Protein AF-A0AAE1G4S0-F1 (afdb_monomer_lite)

Sequence (199 aa):
MYRKCKNHPDRFCYICGHVVLPDRRAKITKKLYHAYFGVKLGDQEKPFAPHICCKTCAENLRDWRNKKRKSMPFGIPMVWRVGKDHITDCYFCMTNLQGINRKNKHHVQYPEVPSAIKPVPHGPEVPIPEPDVIMESSSNPESSDVANSDESGAFKPVDDDQPMPLTQAELNYLTRDLNLSKESAQLLGSRIHEKEFLR

Secondary structure (DSSP, 8-state):
-PPPPSS-GGGB-TTT--B--GGGEE---HHHHHHHHSS----TT-TTS-S-EEHHHHHHHHHHHTTSSS--SEEE--EE---S-TTTS-HHHHS--TT--TTTGGGPPPP-BTTEEPPEEPBTTBPPPPPPS-----------------------------PPPBPHHHHHHHHHHTT--HHHHHHHHHHHHHTT-B-

Radius of gyration: 23.15 Å; chains: 1; bounding box: 58×56×59 Å

Foldseek 3Di:
DADDAPAFQQLAAQFARAGEDPVFKDADDQVLCCQWQVDGDDCCVPRQHHRIHGNVVVVQSVCQLVVVDVADQFNFGKDAADFPDNPQARQRRPWDCPPDDPVCSVVTDTDDHPRIDGGHGDDPVRHGGHNDPPPPDDDDPDDPDDDDDDDDDDDDDDPPPDDAADEPVVLVVVCVVVVDDPVRSVVVVVVSVVVVSYD

Structure (mmCIF, N/CA/C/O backbone):
data_AF-A0AAE1G4S0-F1
#
_entry.id   AF-A0AAE1G4S0-F1
#
loop_
_atom_site.group_PDB
_atom_site.id
_atom_site.type_symbol
_atom_site.label_atom_id
_atom_site.label_alt_id
_atom_site.label_comp_id
_atom_site.label_asym_id
_atom_site.label_entity_id
_atom_site.label_seq_id
_atom_site.pdbx_PDB_ins_code
_atom_site.Cartn_x
_atom_site.Cartn_y
_atom_site.Cartn_z
_atom_site.occupancy
_atom_site.B_iso_or_equiv
_atom_site.auth_seq_id
_atom_site.auth_comp_id
_atom_site.auth_asym_id
_atom_site.auth_atom_id
_atom_site.pdbx_PDB_model_num
ATOM 1 N N . MET A 1 1 ? 20.470 -12.714 -16.937 1.00 49.12 1 MET A N 1
ATOM 2 C CA . MET A 1 1 ? 20.511 -11.648 -15.909 1.00 49.12 1 MET A CA 1
ATOM 3 C C . MET A 1 1 ? 19.096 -11.155 -15.654 1.00 49.12 1 MET A C 1
ATOM 5 O O . MET A 1 1 ? 18.465 -10.677 -16.588 1.00 49.12 1 MET A O 1
ATOM 9 N N . TYR A 1 2 ? 18.585 -11.295 -14.430 1.00 60.75 2 TYR A N 1
ATOM 10 C CA . TYR A 1 2 ? 17.297 -10.713 -14.044 1.00 60.75 2 TYR A CA 1
ATOM 11 C C . TYR A 1 2 ? 17.436 -9.183 -14.048 1.00 60.75 2 TYR A C 1
ATOM 13 O O . TYR A 1 2 ? 18.333 -8.649 -13.390 1.00 60.75 2 TYR A O 1
ATOM 21 N N . ARG A 1 3 ? 16.623 -8.468 -14.837 1.00 77.31 3 ARG A N 1
ATOM 22 C CA . ARG A 1 3 ? 16.653 -6.998 -14.832 1.00 77.31 3 ARG A CA 1
ATOM 23 C C . ARG A 1 3 ? 16.139 -6.519 -13.472 1.00 77.31 3 ARG A C 1
ATOM 25 O O . ARG A 1 3 ? 15.141 -7.015 -12.972 1.00 77.31 3 ARG A O 1
ATOM 32 N N . LYS A 1 4 ? 16.838 -5.577 -12.840 1.00 86.69 4 LYS A N 1
ATOM 33 C CA . LYS A 1 4 ? 16.350 -4.945 -11.606 1.00 86.69 4 LYS A CA 1
ATOM 34 C C . LYS A 1 4 ? 15.298 -3.892 -11.960 1.00 86.69 4 LYS A C 1
ATOM 36 O O . LYS A 1 4 ? 15.383 -3.261 -13.014 1.00 86.69 4 LYS A O 1
ATOM 41 N N . CYS A 1 5 ? 14.327 -3.679 -11.073 1.00 92.94 5 CYS A N 1
ATOM 42 C CA . CYS A 1 5 ? 13.348 -2.607 -11.237 1.00 92.94 5 CYS A CA 1
ATOM 43 C C . CYS A 1 5 ? 14.024 -1.226 -11.243 1.00 92.94 5 CYS A C 1
ATOM 45 O O . CYS A 1 5 ? 14.971 -0.998 -10.491 1.00 92.94 5 CYS A O 1
ATOM 47 N N . LYS A 1 6 ? 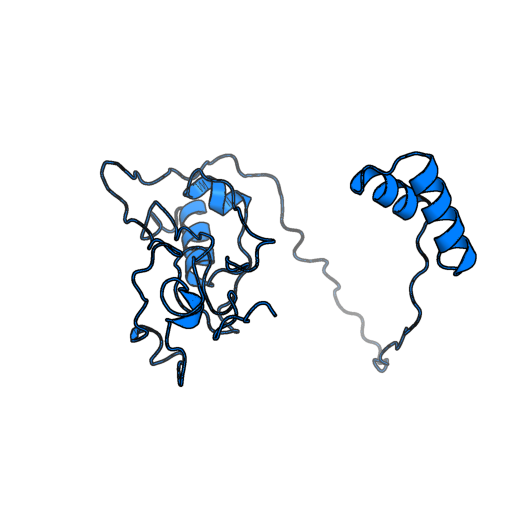13.486 -0.276 -12.024 1.00 93.88 6 LYS A N 1
ATOM 48 C CA . LYS A 1 6 ? 13.938 1.132 -12.033 1.00 93.88 6 LYS A CA 1
ATOM 49 C C . LYS A 1 6 ? 13.828 1.777 -10.651 1.00 93.88 6 LYS A C 1
ATOM 51 O O . LYS A 1 6 ? 14.694 2.544 -10.247 1.00 93.88 6 LYS A O 1
ATOM 56 N N . ASN A 1 7 ? 12.742 1.483 -9.941 1.00 95.06 7 ASN A N 1
ATOM 57 C CA . ASN A 1 7 ? 12.514 1.935 -8.578 1.00 95.06 7 ASN A CA 1
ATOM 58 C C . ASN A 1 7 ? 12.505 0.732 -7.636 1.00 95.06 7 ASN A C 1
ATOM 60 O O . ASN A 1 7 ? 11.929 -0.307 -7.956 1.00 95.06 7 ASN A O 1
ATOM 64 N N . HIS A 1 8 ? 13.103 0.894 -6.458 1.00 94.88 8 HIS A N 1
ATOM 65 C CA . HIS A 1 8 ? 13.019 -0.106 -5.398 1.00 94.88 8 HIS A CA 1
ATOM 66 C C . HIS A 1 8 ? 11.560 -0.257 -4.908 1.00 94.88 8 HIS A C 1
ATOM 68 O O . HIS A 1 8 ? 10.910 0.778 -4.711 1.00 94.88 8 HIS A O 1
ATOM 74 N N . PRO A 1 9 ? 11.048 -1.480 -4.658 1.00 94.88 9 PRO A N 1
ATOM 75 C CA . PRO A 1 9 ? 9.682 -1.706 -4.162 1.00 94.88 9 PRO A CA 1
ATOM 76 C C . PRO A 1 9 ? 9.344 -0.894 -2.903 1.00 94.88 9 PRO A C 1
ATOM 78 O O . PRO A 1 9 ? 8.311 -0.236 -2.852 1.00 94.88 9 PRO A O 1
ATOM 81 N N . ASP A 1 10 ? 10.275 -0.790 -1.947 1.00 95.88 10 ASP A N 1
ATOM 82 C CA . ASP A 1 10 ? 10.109 0.009 -0.710 1.00 95.88 10 ASP A CA 1
ATOM 83 C C . ASP A 1 10 ? 10.154 1.538 -0.905 1.00 95.88 10 ASP A C 1
ATOM 85 O O . ASP A 1 10 ? 10.242 2.323 0.050 1.00 95.88 10 ASP A O 1
ATOM 89 N N . ARG A 1 11 ? 10.106 2.009 -2.154 1.00 96.38 11 ARG A N 1
ATOM 90 C CA . ARG A 1 11 ? 9.675 3.379 -2.451 1.00 96.38 11 ARG A CA 1
ATOM 91 C C . ARG A 1 11 ? 8.160 3.511 -2.471 1.00 96.38 11 ARG A C 1
ATOM 93 O O . ARG A 1 11 ? 7.699 4.640 -2.539 1.00 96.38 11 ARG A O 1
ATOM 100 N N . PHE A 1 12 ? 7.399 2.425 -2.399 1.00 97.69 12 PHE A N 1
ATOM 101 C CA . PHE A 1 12 ? 5.942 2.413 -2.464 1.00 97.69 12 PHE A CA 1
ATOM 102 C C . PHE A 1 12 ? 5.344 1.818 -1.193 1.00 97.69 12 PHE A C 1
ATOM 104 O O . PHE A 1 12 ? 5.973 1.043 -0.482 1.00 97.69 12 PHE A O 1
ATOM 111 N N . CYS A 1 13 ? 4.123 2.228 -0.876 1.00 98.19 13 CYS A N 1
ATOM 112 C CA . CYS A 1 13 ? 3.375 1.715 0.257 1.00 98.19 13 CYS A CA 1
ATOM 113 C C . CYS A 1 13 ? 2.705 0.408 -0.150 1.00 98.19 13 CYS A C 1
ATOM 115 O O . CYS A 1 13 ? 1.900 0.419 -1.077 1.00 98.19 13 CYS A O 1
ATOM 117 N N . TYR A 1 14 ? 2.937 -0.674 0.588 1.00 98.19 14 TYR A N 1
ATOM 118 C CA . TYR A 1 14 ? 2.251 -1.945 0.357 1.00 98.19 14 TYR A CA 1
ATOM 119 C C . TYR A 1 14 ? 0.720 -1.808 0.401 1.00 98.19 14 TYR A C 1
ATOM 121 O O . TYR A 1 14 ? 0.024 -2.438 -0.380 1.00 98.19 14 TYR A O 1
ATOM 129 N N . ILE A 1 15 ? 0.187 -0.963 1.292 1.00 98.12 15 ILE A N 1
ATOM 130 C CA . ILE A 1 15 ? -1.259 -0.867 1.549 1.00 98.12 15 ILE A CA 1
ATOM 131 C C . ILE A 1 15 ? -1.980 -0.020 0.490 1.00 98.12 15 ILE A C 1
ATOM 133 O O . ILE A 1 15 ? -3.065 -0.391 0.057 1.00 98.12 15 ILE A O 1
ATOM 137 N N . CYS A 1 16 ? -1.412 1.120 0.080 1.00 97.94 16 CYS A N 1
ATOM 138 C CA . CYS A 1 16 ? -2.086 2.063 -0.827 1.00 97.94 16 CYS A CA 1
ATOM 139 C C . CYS A 1 16 ? -1.403 2.262 -2.185 1.00 97.94 16 CYS A C 1
ATOM 141 O O . CYS A 1 16 ? -1.891 3.049 -2.986 1.00 97.94 16 CYS A O 1
ATOM 143 N N . GLY A 1 17 ? -0.244 1.646 -2.427 1.00 97.38 17 GLY A N 1
ATOM 144 C CA . GLY A 1 17 ? 0.508 1.778 -3.681 1.00 97.38 17 GLY A CA 1
ATOM 145 C C . GLY A 1 17 ? 1.205 3.117 -3.903 1.00 97.38 17 GLY A C 1
ATOM 146 O O . GLY A 1 17 ? 1.999 3.245 -4.833 1.00 97.38 17 GLY A O 1
ATOM 147 N N . HIS A 1 18 ? 0.953 4.126 -3.067 1.00 97.62 18 HIS A N 1
ATOM 148 C CA . HIS A 1 18 ? 1.568 5.438 -3.238 1.00 97.62 18 HIS A CA 1
ATOM 149 C C . HIS A 1 18 ? 3.049 5.437 -2.876 1.00 97.62 18 HIS A C 1
ATOM 151 O O . HIS A 1 18 ? 3.477 4.730 -1.962 1.00 97.62 18 HIS A O 1
ATOM 157 N N . VAL A 1 19 ? 3.821 6.312 -3.524 1.00 97.56 19 VAL A N 1
ATOM 158 C CA . VAL A 1 19 ? 5.229 6.532 -3.177 1.00 97.56 19 VAL A CA 1
ATOM 159 C C . VAL A 1 19 ? 5.375 6.923 -1.697 1.00 97.56 19 VAL A C 1
ATOM 161 O O . VAL A 1 19 ? 4.508 7.581 -1.119 1.00 97.56 19 VAL A O 1
ATOM 164 N N . VAL A 1 20 ? 6.470 6.545 -1.050 1.00 96.94 20 VAL A N 1
ATOM 165 C CA . VAL A 1 20 ? 6.761 6.804 0.361 1.00 96.94 20 VAL A CA 1
ATOM 166 C C . VAL A 1 20 ? 8.137 7.441 0.465 1.00 96.94 20 VAL A C 1
ATOM 168 O O . VAL A 1 20 ? 9.133 6.884 0.006 1.00 96.94 20 VAL A O 1
ATOM 171 N N . LEU A 1 21 ? 8.181 8.634 1.057 1.00 94.25 21 LEU A N 1
ATOM 172 C CA . LEU A 1 21 ? 9.438 9.303 1.380 1.00 94.25 21 LEU A CA 1
ATOM 173 C C . LEU A 1 21 ? 10.077 8.620 2.600 1.00 94.25 21 LEU A C 1
ATOM 175 O O . LEU A 1 21 ? 9.326 8.116 3.440 1.00 94.25 21 LEU A O 1
ATOM 179 N N . PRO A 1 22 ? 11.417 8.591 2.721 1.00 93.81 22 PRO A N 1
ATOM 180 C CA . PRO A 1 22 ? 12.104 7.855 3.786 1.00 93.81 22 PRO A CA 1
ATOM 181 C C . PRO A 1 22 ? 11.598 8.169 5.203 1.00 93.81 22 PRO A C 1
ATOM 183 O O . PRO A 1 22 ? 11.313 7.251 5.967 1.00 93.81 22 PRO A O 1
ATOM 186 N N . ASP A 1 23 ? 11.365 9.444 5.515 1.00 93.62 23 ASP A N 1
ATOM 187 C CA . ASP A 1 23 ? 10.852 9.946 6.801 1.00 93.62 23 ASP A CA 1
ATOM 188 C C . ASP A 1 23 ? 9.387 9.559 7.086 1.00 93.62 23 ASP A C 1
ATOM 190 O O . ASP A 1 23 ? 8.893 9.677 8.214 1.00 93.62 23 ASP A O 1
ATOM 194 N N . ARG A 1 24 ? 8.667 9.097 6.058 1.00 95.25 24 ARG A N 1
ATOM 195 C CA . ARG A 1 24 ? 7.255 8.696 6.107 1.00 95.25 24 ARG A CA 1
ATOM 196 C C . ARG A 1 24 ? 7.059 7.185 5.989 1.00 95.25 24 ARG A C 1
ATOM 198 O O . ARG A 1 24 ? 5.911 6.756 5.854 1.00 95.25 24 ARG A O 1
ATOM 205 N N . ARG A 1 25 ? 8.128 6.388 6.030 1.00 97.06 25 ARG A N 1
ATOM 206 C CA . ARG A 1 25 ? 8.050 4.921 6.070 1.00 97.06 25 ARG A CA 1
ATOM 207 C C . ARG A 1 25 ? 7.588 4.438 7.444 1.00 97.06 25 ARG A C 1
ATOM 209 O O . ARG A 1 25 ? 7.882 5.057 8.463 1.00 97.06 25 ARG A O 1
ATOM 216 N N . ALA A 1 26 ? 6.844 3.341 7.454 1.00 97.62 26 ALA A N 1
ATOM 217 C CA . ALA A 1 26 ? 6.359 2.666 8.648 1.00 97.62 26 ALA A CA 1
ATOM 218 C C . ALA A 1 26 ? 6.300 1.149 8.417 1.00 97.62 26 ALA A C 1
ATOM 220 O O . ALA A 1 26 ? 6.056 0.683 7.299 1.00 97.62 26 ALA A O 1
ATOM 221 N N . LYS A 1 27 ? 6.484 0.379 9.494 1.00 96.44 27 LYS A N 1
ATOM 222 C CA . LYS A 1 27 ? 6.281 -1.074 9.493 1.00 96.44 27 LYS A CA 1
ATOM 223 C C . LYS A 1 27 ? 4.789 -1.402 9.421 1.00 96.44 27 LYS A C 1
ATOM 225 O O . LYS A 1 27 ? 3.965 -0.703 10.009 1.00 96.44 27 LYS A O 1
ATOM 230 N N . ILE A 1 28 ? 4.454 -2.483 8.725 1.00 95.81 28 ILE A N 1
ATOM 231 C CA . ILE A 1 28 ? 3.081 -2.976 8.621 1.00 95.81 28 ILE A CA 1
ATOM 232 C C . ILE A 1 28 ? 2.760 -3.837 9.846 1.00 95.81 28 ILE A C 1
ATOM 234 O O . ILE A 1 28 ? 3.406 -4.856 10.100 1.00 95.81 28 ILE A O 1
ATOM 238 N N . THR A 1 29 ? 1.740 -3.454 10.611 1.00 95.25 29 THR A N 1
ATOM 239 C CA . THR A 1 29 ? 1.261 -4.255 11.744 1.00 95.25 29 THR A CA 1
ATOM 240 C C . THR A 1 29 ? 0.377 -5.393 11.231 1.00 95.25 29 THR A C 1
ATOM 242 O O . THR A 1 29 ? -0.807 -5.183 10.986 1.00 95.25 29 THR A O 1
ATOM 245 N N . LYS A 1 30 ? 0.935 -6.606 11.100 1.00 94.94 30 LYS A N 1
ATOM 246 C CA . LYS A 1 30 ? 0.245 -7.803 10.562 1.00 94.94 30 LYS A CA 1
ATOM 247 C C . LYS A 1 30 ? -1.142 -8.042 11.176 1.00 94.94 30 LYS A C 1
ATOM 249 O O . LYS A 1 30 ? -2.106 -8.223 10.441 1.00 94.94 30 LYS A O 1
ATOM 254 N N . LYS A 1 31 ? -1.241 -7.997 12.512 1.00 94.56 31 LYS A N 1
ATOM 255 C CA . LYS A 1 31 ? -2.501 -8.199 13.255 1.00 94.56 31 LYS A CA 1
ATOM 256 C C . LYS A 1 31 ? -3.571 -7.175 12.865 1.00 94.56 31 LYS A C 1
ATOM 258 O O . LYS A 1 31 ? -4.695 -7.543 12.560 1.00 94.56 31 LYS A O 1
ATOM 263 N N . LEU A 1 32 ? -3.194 -5.900 12.830 1.00 95.06 32 LEU A N 1
ATOM 264 C CA . LEU A 1 32 ? -4.103 -4.797 12.532 1.00 95.06 32 LEU A CA 1
ATOM 265 C C . LEU A 1 32 ? -4.498 -4.751 11.050 1.00 95.06 32 LEU A C 1
ATOM 267 O O . LEU A 1 32 ? -5.643 -4.463 10.726 1.00 95.06 32 LEU A O 1
ATOM 271 N N . TYR A 1 33 ? -3.560 -5.074 10.158 1.00 97.12 33 TYR A N 1
ATOM 272 C CA . TYR A 1 33 ? -3.836 -5.237 8.733 1.00 97.12 33 TYR A CA 1
ATOM 273 C C . TYR A 1 33 ? -4.887 -6.330 8.503 1.00 97.12 33 TYR A C 1
ATOM 275 O O . TYR A 1 33 ? -5.872 -6.087 7.816 1.00 97.12 33 TYR A O 1
ATOM 283 N N . HIS A 1 34 ? -4.711 -7.498 9.129 1.00 96.19 34 HIS A N 1
ATOM 284 C CA . HIS A 1 34 ? -5.672 -8.595 9.035 1.00 96.19 34 HIS A CA 1
ATOM 285 C C . HIS A 1 34 ? -7.031 -8.232 9.640 1.00 96.19 34 HIS A C 1
ATOM 287 O O . HIS A 1 34 ? -8.051 -8.504 9.020 1.00 96.19 34 HIS A O 1
ATOM 293 N N . ALA A 1 35 ? -7.050 -7.592 10.813 1.00 95.62 35 ALA A N 1
ATOM 294 C CA . ALA A 1 35 ? -8.290 -7.168 11.462 1.00 95.62 35 ALA A CA 1
ATOM 295 C C . ALA A 1 35 ? -9.116 -6.216 10.580 1.00 95.62 35 ALA A C 1
ATOM 297 O O . ALA A 1 35 ? -10.333 -6.319 10.545 1.00 95.62 35 ALA A O 1
ATOM 298 N N . TYR A 1 36 ? -8.460 -5.313 9.842 1.00 96.94 36 TYR A N 1
ATOM 299 C CA . TYR A 1 36 ? -9.163 -4.388 8.955 1.00 96.94 36 TYR A CA 1
ATOM 300 C C . TYR A 1 36 ? -9.553 -5.031 7.617 1.00 96.94 36 TYR A C 1
ATOM 302 O O . TYR A 1 36 ? -10.698 -4.971 7.191 1.00 96.94 36 TYR A O 1
ATOM 310 N N . PHE A 1 37 ? -8.592 -5.616 6.903 1.00 96.38 37 PHE A N 1
ATOM 311 C CA . PHE A 1 37 ? -8.812 -6.053 5.521 1.00 96.38 37 PHE A CA 1
ATOM 312 C C . PHE A 1 37 ? -9.340 -7.489 5.408 1.00 96.38 37 PHE A C 1
ATOM 314 O O . PHE A 1 37 ? -9.613 -7.943 4.302 1.00 96.38 37 PHE A O 1
ATOM 321 N N . GLY A 1 38 ? -9.419 -8.239 6.513 1.00 95.00 38 GLY A N 1
ATOM 322 C CA . GLY A 1 38 ? -9.842 -9.645 6.521 1.00 95.00 38 GLY A CA 1
ATOM 323 C C . GLY A 1 38 ? -8.884 -10.598 5.796 1.00 95.00 38 GLY A C 1
ATOM 324 O O . GLY A 1 38 ? -9.198 -11.770 5.609 1.00 95.00 38 GLY A O 1
ATOM 325 N N . VAL A 1 39 ? -7.710 -10.115 5.374 1.00 93.75 39 VAL A N 1
ATOM 326 C CA . VAL A 1 39 ? -6.717 -10.877 4.608 1.00 93.75 39 VAL A CA 1
ATOM 327 C C . VAL A 1 39 ? -5.364 -10.868 5.306 1.00 93.75 39 VAL A C 1
ATOM 329 O O . VAL A 1 39 ? -4.949 -9.885 5.926 1.00 93.75 39 VAL A O 1
ATOM 332 N N . LYS A 1 40 ? -4.645 -11.991 5.228 1.00 94.12 40 LYS A N 1
ATOM 333 C CA . LYS A 1 40 ? -3.295 -12.097 5.796 1.00 94.12 40 LYS A CA 1
ATOM 334 C C . LYS A 1 40 ? -2.326 -11.230 4.996 1.00 94.12 40 LYS A C 1
ATOM 336 O O . LYS A 1 40 ? -2.408 -11.155 3.774 1.00 94.12 40 LYS A O 1
ATOM 341 N N . LEU A 1 41 ? -1.377 -10.607 5.694 1.00 94.44 41 LEU A N 1
ATOM 342 C CA . LEU A 1 41 ? -0.294 -9.873 5.046 1.00 94.44 41 LEU A CA 1
ATOM 343 C C . LEU A 1 41 ? 0.630 -10.862 4.320 1.00 94.44 41 LEU A C 1
ATOM 345 O O . LEU A 1 41 ? 1.378 -11.592 4.973 1.00 94.44 41 LEU A O 1
ATOM 349 N N . GLY A 1 42 ? 0.540 -10.890 2.992 1.00 90.31 42 GLY A N 1
ATOM 350 C CA . GLY A 1 42 ? 1.326 -11.753 2.113 1.00 90.31 42 GLY A CA 1
ATOM 351 C C . GLY A 1 42 ? 2.568 -11.075 1.536 1.00 90.31 42 GLY A C 1
ATOM 352 O O . GLY A 1 42 ? 2.822 -9.891 1.765 1.00 90.31 42 GLY A O 1
ATOM 353 N N . ASP A 1 43 ? 3.348 -11.868 0.800 1.00 88.25 43 ASP A N 1
ATOM 354 C CA . ASP A 1 43 ? 4.418 -11.425 -0.105 1.00 88.25 43 ASP A CA 1
ATOM 355 C C . ASP A 1 43 ? 5.517 -10.538 0.505 1.00 88.25 43 ASP A C 1
ATOM 357 O O . ASP A 1 43 ? 6.285 -9.912 -0.215 1.00 88.25 43 ASP A O 1
ATOM 361 N N . GLN A 1 44 ? 5.658 -10.536 1.835 1.00 87.69 44 GLN A N 1
ATOM 362 C CA . GLN A 1 44 ? 6.648 -9.721 2.556 1.00 87.69 44 GLN A CA 1
ATOM 363 C C . GLN A 1 44 ? 8.103 -10.195 2.402 1.00 87.69 44 GLN A C 1
ATOM 365 O O . GLN A 1 44 ? 9.004 -9.540 2.903 1.00 87.69 44 GLN A O 1
ATOM 370 N N . GLU A 1 45 ? 8.326 -11.311 1.712 1.00 88.75 45 GLU A N 1
ATOM 371 C CA . GLU A 1 45 ? 9.660 -11.816 1.352 1.00 88.75 45 GLU A CA 1
ATOM 372 C C . GLU A 1 45 ? 9.870 -11.787 -0.170 1.00 88.75 45 GLU A C 1
ATOM 374 O O . GLU A 1 45 ? 10.818 -12.368 -0.703 1.00 88.75 45 GLU A O 1
ATOM 379 N N . LYS A 1 46 ? 8.921 -11.206 -0.916 1.00 90.81 46 LYS A N 1
ATOM 380 C CA . LYS A 1 46 ? 8.893 -11.288 -2.372 1.00 90.81 46 LYS A CA 1
ATOM 381 C C . LYS A 1 46 ? 9.336 -9.963 -2.985 1.00 90.81 46 LYS A C 1
ATOM 383 O O . LYS A 1 46 ? 8.746 -8.926 -2.704 1.00 90.81 46 LYS A O 1
ATOM 388 N N . PRO A 1 47 ? 10.272 -9.981 -3.950 1.00 88.94 47 PRO A N 1
ATOM 389 C CA . PRO A 1 47 ? 10.805 -8.754 -4.544 1.00 88.94 47 PRO A CA 1
ATOM 390 C C . PRO A 1 47 ? 9.785 -7.984 -5.400 1.00 88.94 47 PRO A C 1
ATOM 392 O O . PRO A 1 47 ? 10.063 -6.862 -5.819 1.00 88.94 47 PRO A O 1
ATOM 395 N N . PHE A 1 48 ? 8.626 -8.579 -5.706 1.00 91.44 48 PHE A N 1
ATOM 396 C CA . PHE A 1 48 ? 7.555 -7.938 -6.472 1.00 91.44 48 PHE A CA 1
ATOM 397 C C . PHE A 1 48 ? 6.573 -7.139 -5.599 1.00 91.44 48 PHE A C 1
ATOM 399 O O . PHE A 1 48 ? 5.687 -6.486 -6.148 1.00 91.44 48 PHE A O 1
ATOM 406 N N . ALA A 1 49 ? 6.721 -7.160 -4.272 1.00 95.31 49 ALA A N 1
ATOM 407 C CA . ALA A 1 49 ? 5.861 -6.434 -3.345 1.00 95.31 49 ALA A CA 1
ATOM 408 C C . ALA A 1 49 ? 6.690 -5.505 -2.437 1.00 95.31 49 ALA A C 1
ATOM 410 O O . ALA A 1 49 ? 7.850 -5.793 -2.148 1.00 95.31 49 ALA A O 1
ATOM 411 N N . PRO A 1 50 ? 6.133 -4.371 -1.980 1.00 96.88 50 PRO A N 1
ATOM 412 C CA . PRO A 1 50 ? 6.773 -3.572 -0.940 1.00 96.88 50 PRO A CA 1
ATOM 413 C C . PRO A 1 50 ? 6.707 -4.249 0.439 1.00 96.88 50 PRO A C 1
ATOM 415 O O . PRO A 1 50 ? 5.715 -4.875 0.801 1.00 96.88 50 PRO A O 1
ATOM 418 N N . HIS A 1 51 ? 7.716 -4.025 1.269 1.00 96.69 51 HIS A N 1
ATOM 419 C CA . HIS A 1 51 ? 7.804 -4.541 2.643 1.00 96.69 51 HIS A CA 1
ATOM 420 C C . HIS A 1 51 ? 7.436 -3.481 3.695 1.00 96.69 51 HIS A C 1
ATOM 422 O O . HIS A 1 51 ? 7.437 -3.722 4.904 1.00 96.69 51 HIS A O 1
ATOM 428 N N . ILE A 1 52 ? 7.137 -2.262 3.238 1.00 97.12 52 ILE A N 1
ATOM 429 C CA . ILE A 1 52 ? 6.826 -1.104 4.077 1.00 97.12 52 ILE A CA 1
ATOM 430 C C . ILE A 1 52 ? 5.457 -0.523 3.733 1.00 97.12 52 ILE A C 1
ATOM 432 O O . ILE A 1 52 ? 4.918 -0.708 2.642 1.00 97.12 52 ILE A O 1
ATOM 436 N N . CYS A 1 53 ? 4.899 0.256 4.656 1.00 98.19 53 CYS A N 1
ATOM 437 C CA . CYS A 1 53 ? 3.765 1.132 4.378 1.00 98.19 53 CYS A CA 1
ATOM 438 C C . CYS A 1 53 ? 4.110 2.594 4.675 1.00 98.19 53 CYS A C 1
ATOM 440 O O . CYS A 1 53 ? 5.153 2.912 5.247 1.00 98.19 53 CYS A O 1
ATOM 442 N N . CYS A 1 54 ? 3.241 3.512 4.259 1.00 98.25 54 CYS A N 1
ATOM 443 C CA . CYS A 1 54 ? 3.358 4.910 4.647 1.00 98.25 54 CYS A CA 1
ATOM 444 C C . CYS A 1 54 ? 2.766 5.141 6.045 1.00 98.25 54 CYS A C 1
ATOM 446 O O . CYS A 1 54 ? 1.791 4.489 6.427 1.00 98.25 54 CYS A O 1
ATOM 448 N N . LYS A 1 55 ? 3.304 6.131 6.772 1.00 97.75 55 LYS A N 1
ATOM 449 C CA . LYS A 1 55 ? 2.788 6.567 8.083 1.00 97.75 55 LYS A CA 1
ATOM 450 C C . LYS A 1 55 ? 1.279 6.804 8.065 1.00 97.75 55 LYS A C 1
ATOM 452 O O . LYS A 1 55 ? 0.597 6.311 8.943 1.00 97.75 55 LYS A O 1
ATOM 457 N N . THR A 1 56 ? 0.751 7.415 7.004 1.00 97.25 56 THR A N 1
ATOM 458 C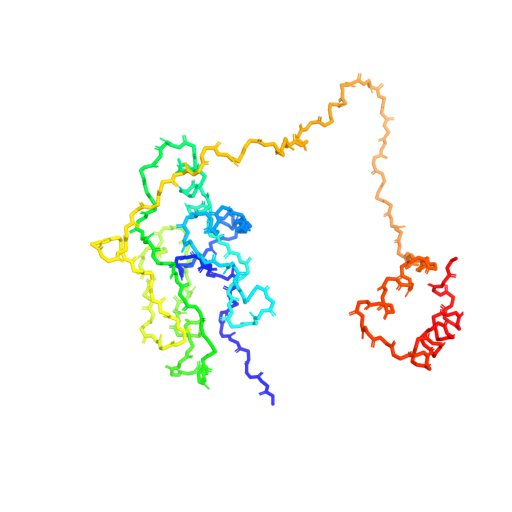 CA . THR A 1 56 ? -0.690 7.665 6.854 1.00 97.25 56 THR A CA 1
ATOM 459 C C . THR A 1 56 ? -1.530 6.384 6.871 1.00 97.25 56 THR A C 1
ATOM 461 O O . THR A 1 56 ? -2.582 6.362 7.495 1.00 97.25 56 THR A O 1
ATOM 464 N N . CYS A 1 57 ? -1.092 5.303 6.213 1.00 98.31 57 CYS A N 1
ATOM 465 C CA . CYS A 1 57 ? -1.827 4.033 6.267 1.00 98.31 57 CYS A CA 1
ATOM 466 C C . CYS A 1 57 ? -1.729 3.393 7.654 1.00 98.31 57 CYS A C 1
ATOM 468 O O . CYS A 1 57 ? -2.726 2.891 8.162 1.00 98.31 57 CYS A O 1
ATOM 470 N N . ALA A 1 58 ? -0.545 3.430 8.272 1.00 98.06 58 ALA A N 1
ATOM 471 C CA . ALA A 1 58 ? -0.351 2.903 9.619 1.00 98.06 58 ALA A CA 1
ATOM 472 C C . ALA A 1 58 ? -1.189 3.665 10.663 1.00 98.06 58 ALA A C 1
ATOM 474 O O . ALA A 1 58 ? -1.824 3.043 11.507 1.00 98.06 58 ALA A O 1
ATOM 475 N N . GLU A 1 59 ? -1.211 4.995 10.588 1.00 97.81 59 GLU A N 1
ATOM 476 C CA . GLU A 1 59 ? -1.986 5.886 11.457 1.00 97.81 59 GLU A CA 1
ATOM 477 C C . GLU A 1 59 ? -3.485 5.676 11.259 1.00 97.81 59 GLU A C 1
ATOM 479 O O . GLU A 1 59 ? -4.169 5.383 12.229 1.00 97.81 59 GLU A O 1
ATOM 484 N N . ASN A 1 60 ? -3.989 5.686 10.020 1.00 97.56 60 ASN A N 1
ATOM 485 C CA . ASN A 1 60 ? -5.418 5.477 9.770 1.00 97.56 60 ASN A CA 1
ATOM 486 C C . ASN A 1 60 ? -5.920 4.119 10.291 1.00 97.56 60 ASN A C 1
ATOM 488 O O . ASN A 1 60 ? -7.024 4.046 10.825 1.00 97.56 60 ASN A O 1
ATOM 492 N N . LEU A 1 61 ? -5.116 3.055 10.170 1.00 97.06 61 LEU A N 1
ATOM 493 C CA . LEU A 1 61 ? -5.449 1.751 10.743 1.00 9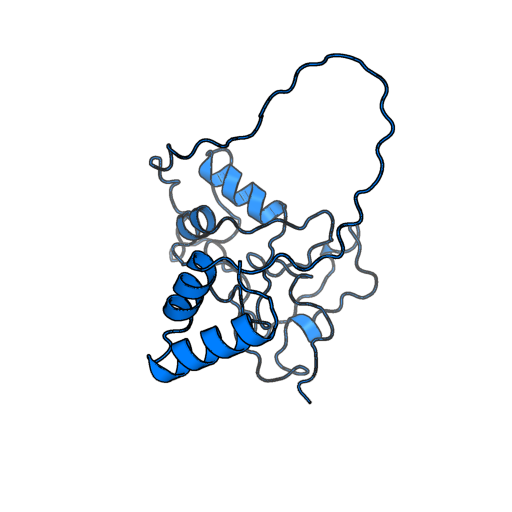7.06 61 LEU A CA 1
ATOM 494 C C . LEU A 1 61 ? -5.489 1.797 12.279 1.00 97.06 61 LEU A C 1
ATOM 496 O O . LEU A 1 61 ? -6.385 1.220 12.893 1.00 97.06 61 LEU A O 1
ATOM 500 N N . ARG A 1 62 ? -4.527 2.476 12.918 1.00 96.56 62 ARG A N 1
ATOM 501 C CA . ARG A 1 62 ? -4.505 2.640 14.384 1.00 96.56 62 ARG A CA 1
ATOM 502 C C . ARG A 1 62 ? -5.682 3.479 14.865 1.00 96.56 62 ARG A C 1
ATOM 504 O O . ARG A 1 62 ? -6.304 3.134 15.862 1.00 96.56 62 ARG A O 1
ATOM 511 N N . ASP A 1 63 ? -5.992 4.557 14.158 1.00 96.31 63 ASP A N 1
ATOM 512 C CA . ASP A 1 63 ? -7.105 5.439 14.482 1.00 96.31 63 ASP A CA 1
ATOM 513 C C . ASP A 1 63 ? -8.443 4.728 14.308 1.00 96.31 63 ASP A C 1
ATOM 515 O O . ASP A 1 63 ? -9.331 4.919 15.135 1.00 96.31 63 ASP A O 1
ATOM 519 N N . TRP A 1 64 ? -8.575 3.862 13.298 1.00 96.50 64 TRP A N 1
ATOM 520 C CA . TRP A 1 64 ? -9.730 2.974 13.180 1.00 96.50 64 TRP A CA 1
ATOM 521 C C . TRP A 1 64 ? -9.845 2.026 14.375 1.00 96.50 64 TRP A C 1
ATOM 523 O O . TRP A 1 64 ? -10.890 1.998 15.021 1.00 96.50 64 TRP A O 1
ATOM 533 N N . ARG A 1 65 ? -8.760 1.330 14.746 1.00 95.25 65 ARG A N 1
ATOM 534 C CA . ARG A 1 65 ? -8.749 0.437 15.920 1.00 95.25 65 ARG A CA 1
ATOM 535 C C . ARG A 1 65 ? -9.189 1.165 17.190 1.00 95.25 65 ARG A C 1
ATOM 537 O O . ARG A 1 65 ? -9.971 0.641 17.972 1.00 95.25 65 ARG A O 1
ATOM 544 N N . ASN A 1 66 ? -8.691 2.383 17.374 1.00 94.75 66 ASN A N 1
ATOM 545 C CA . ASN A 1 66 ? -8.964 3.213 18.544 1.00 94.75 66 ASN A CA 1
ATOM 546 C C . ASN A 1 66 ? -10.279 4.001 18.432 1.00 94.75 66 ASN A C 1
ATOM 548 O O . ASN A 1 66 ? -10.508 4.903 19.235 1.00 94.75 66 ASN A O 1
ATOM 552 N N . LYS A 1 67 ? -11.111 3.722 17.418 1.00 94.19 67 LYS A N 1
ATOM 553 C CA . LYS A 1 67 ? -12.392 4.402 17.159 1.00 94.19 67 LYS A CA 1
ATOM 554 C C . LYS A 1 67 ? -12.277 5.928 16.991 1.00 94.19 67 LYS A C 1
ATOM 556 O O . LYS A 1 67 ? -13.274 6.637 17.058 1.00 94.19 67 LYS A O 1
ATOM 561 N N . LYS A 1 68 ? -11.073 6.443 16.715 1.00 96.25 68 LYS A N 1
ATOM 562 C CA . LYS A 1 68 ? -10.812 7.852 16.360 1.00 96.25 68 LYS A CA 1
ATOM 563 C C . LYS A 1 68 ? -11.173 8.146 14.905 1.00 96.25 68 LYS A C 1
ATOM 565 O O . LYS A 1 68 ? -11.407 9.294 14.539 1.00 96.25 68 LYS A O 1
ATOM 570 N N . ARG A 1 69 ? -11.207 7.107 14.067 1.00 94.31 69 ARG A N 1
ATOM 571 C CA . ARG A 1 69 ? -11.582 7.178 12.655 1.00 94.31 69 ARG A CA 1
ATOM 572 C C . ARG A 1 69 ? -12.599 6.089 12.330 1.00 94.31 69 ARG A C 1
ATOM 574 O O . ARG A 1 69 ? -12.430 4.951 12.744 1.00 94.31 69 ARG A O 1
ATOM 581 N N . LYS A 1 70 ? -13.620 6.421 11.534 1.00 94.31 70 LYS A N 1
ATOM 582 C CA . LYS A 1 70 ? -14.652 5.455 11.119 1.00 94.31 70 LYS A CA 1
ATOM 583 C C . LYS A 1 70 ? -14.096 4.331 10.241 1.00 94.31 70 LYS A C 1
ATOM 585 O O . LYS A 1 70 ? -14.470 3.182 10.421 1.00 94.31 70 LYS A O 1
ATOM 590 N N . SER A 1 71 ? -13.237 4.663 9.277 1.00 95.69 71 SER A N 1
ATOM 591 C CA . SER A 1 71 ? -12.714 3.704 8.299 1.00 95.69 71 SER A CA 1
ATOM 592 C C . SER A 1 71 ? -11.452 4.221 7.605 1.00 95.69 71 SER A C 1
ATOM 594 O O . SER A 1 71 ? -11.207 5.429 7.514 1.00 95.69 71 SER A O 1
ATOM 596 N N . MET A 1 72 ? -10.671 3.310 7.035 1.00 96.50 72 MET A N 1
ATOM 597 C CA . MET A 1 72 ? -9.757 3.597 5.929 1.00 96.50 72 MET A CA 1
ATOM 598 C C . MET A 1 72 ? -10.538 4.142 4.713 1.00 96.50 72 MET A C 1
ATOM 600 O O . MET A 1 72 ? -11.754 3.959 4.617 1.00 96.50 72 MET A O 1
ATOM 604 N N . PRO A 1 73 ? -9.868 4.818 3.761 1.00 95.88 73 PRO A N 1
ATOM 605 C CA . PRO A 1 73 ? -10.515 5.277 2.526 1.00 95.88 73 PRO A CA 1
ATOM 606 C C . PRO A 1 73 ? -10.901 4.141 1.558 1.00 95.88 73 PRO A C 1
ATOM 608 O O . PRO A 1 73 ? -11.611 4.387 0.588 1.00 95.88 73 PRO A O 1
ATOM 611 N N . PHE A 1 74 ? -10.438 2.915 1.797 1.00 97.69 74 PHE A N 1
ATOM 612 C CA . PHE A 1 74 ? -10.697 1.736 0.973 1.00 97.69 74 PHE A CA 1
ATOM 613 C C . PHE A 1 74 ? -10.795 0.488 1.848 1.00 97.69 74 PHE A C 1
ATOM 615 O O . PHE A 1 74 ? -10.151 0.423 2.899 1.00 97.69 74 PHE A O 1
ATOM 622 N N . GLY A 1 75 ? -11.578 -0.491 1.395 1.00 96.88 75 GLY A N 1
ATOM 623 C CA . GLY A 1 75 ? -11.758 -1.763 2.094 1.00 96.88 75 GLY A CA 1
ATOM 624 C C . GLY A 1 75 ? -10.974 -2.920 1.492 1.00 96.88 75 GLY A C 1
ATOM 625 O O . GLY A 1 75 ? -10.746 -3.907 2.178 1.00 96.88 75 GLY A O 1
ATOM 626 N N . ILE A 1 76 ? -10.485 -2.775 0.258 1.00 97.50 76 ILE A N 1
ATOM 627 C CA . ILE A 1 76 ? -9.504 -3.694 -0.329 1.00 97.50 76 ILE A CA 1
ATOM 628 C C . ILE A 1 76 ? -8.204 -2.907 -0.529 1.00 97.50 76 ILE A C 1
ATOM 630 O O . ILE A 1 76 ? -8.234 -1.860 -1.185 1.00 97.50 76 ILE A O 1
ATOM 634 N N . PRO A 1 77 ? -7.072 -3.350 0.046 1.00 97.81 77 PRO A N 1
ATOM 635 C CA . PRO A 1 77 ? -5.794 -2.673 -0.123 1.00 97.81 77 PRO A CA 1
ATOM 636 C C . PRO A 1 77 ? -5.241 -2.910 -1.534 1.00 97.81 77 PRO A C 1
ATOM 638 O O . PRO A 1 77 ? -5.794 -3.677 -2.318 1.00 97.81 77 PRO A O 1
ATOM 641 N N . MET A 1 78 ? -4.121 -2.264 -1.856 1.00 97.50 78 MET A N 1
ATOM 642 C CA . MET A 1 78 ? -3.389 -2.554 -3.088 1.00 97.50 78 MET A CA 1
ATOM 643 C C . MET A 1 78 ? -3.052 -4.051 -3.160 1.00 97.50 78 MET A C 1
ATOM 645 O O . MET A 1 78 ? -2.566 -4.624 -2.181 1.00 97.50 78 MET A O 1
ATOM 649 N N . VAL A 1 79 ? -3.278 -4.670 -4.319 1.00 96.69 79 VAL A N 1
ATOM 650 C CA . VAL A 1 79 ? -2.939 -6.080 -4.557 1.00 96.69 79 VAL A CA 1
ATOM 651 C C . VAL A 1 79 ? -1.717 -6.153 -5.460 1.00 96.69 79 VAL A C 1
ATOM 653 O O . VAL A 1 79 ? -1.744 -5.660 -6.587 1.00 96.69 79 VAL A O 1
ATOM 656 N N . TRP A 1 80 ? -0.661 -6.797 -4.970 1.00 96.88 80 TRP A N 1
ATOM 657 C CA . TRP A 1 80 ? 0.599 -6.986 -5.686 1.00 96.88 80 TRP A CA 1
ATOM 658 C C . TRP A 1 80 ? 0.637 -8.364 -6.338 1.00 96.88 80 TRP A C 1
ATOM 660 O O . TRP A 1 80 ? 0.242 -9.357 -5.732 1.00 96.88 80 TRP A O 1
ATOM 670 N N . ARG A 1 81 ? 1.103 -8.431 -7.582 1.00 95.00 81 ARG A N 1
ATOM 671 C CA . ARG A 1 81 ? 1.257 -9.669 -8.350 1.00 95.00 81 ARG A CA 1
ATOM 672 C C . ARG A 1 81 ? 2.614 -9.671 -9.040 1.00 95.00 81 ARG A C 1
ATOM 674 O O . ARG A 1 81 ? 3.227 -8.625 -9.251 1.00 95.00 81 ARG A O 1
ATOM 681 N N . VAL A 1 82 ? 3.079 -10.856 -9.424 1.00 92.81 82 VAL A N 1
ATOM 682 C CA . VAL A 1 82 ? 4.265 -10.977 -10.276 1.00 92.81 82 VAL A CA 1
ATOM 683 C C . VAL A 1 82 ? 3.951 -10.341 -11.630 1.00 92.81 82 VAL A C 1
ATOM 685 O O . VAL A 1 82 ? 2.995 -10.741 -12.293 1.00 92.81 82 VAL A O 1
ATOM 688 N N . GLY A 1 83 ? 4.740 -9.343 -12.020 1.00 92.19 83 GLY A N 1
ATOM 689 C CA . GLY A 1 83 ? 4.626 -8.713 -13.332 1.00 92.19 83 GLY A CA 1
ATOM 690 C C . GLY A 1 83 ? 5.205 -9.569 -14.449 1.00 92.19 83 GLY A C 1
ATOM 691 O O . GLY A 1 83 ? 6.150 -10.327 -14.225 1.00 92.19 83 GLY A O 1
ATOM 692 N N . LYS A 1 84 ? 4.655 -9.432 -15.660 1.00 92.69 84 LYS A N 1
ATOM 693 C CA . LYS A 1 84 ? 5.152 -10.144 -16.852 1.00 92.69 84 LYS A CA 1
ATOM 694 C C . LYS A 1 84 ? 6.574 -9.729 -17.222 1.00 92.69 84 LYS A C 1
ATOM 696 O O . LYS A 1 84 ? 7.406 -10.576 -17.534 1.00 92.69 84 LYS A O 1
ATOM 701 N N . ASP A 1 85 ? 6.844 -8.425 -17.192 1.00 92.94 85 ASP A N 1
ATOM 702 C CA . ASP A 1 85 ? 8.139 -7.850 -17.538 1.00 92.94 85 ASP A CA 1
ATOM 703 C C . ASP A 1 85 ? 8.298 -6.421 -16.979 1.00 92.94 85 ASP A C 1
ATOM 705 O O . ASP A 1 85 ? 7.358 -5.811 -16.474 1.00 92.94 85 ASP A O 1
ATOM 709 N N . HIS A 1 86 ? 9.509 -5.866 -17.071 1.00 92.94 86 HIS A N 1
ATOM 710 C CA . HIS A 1 86 ? 9.850 -4.547 -16.521 1.00 92.94 86 HIS A CA 1
ATOM 711 C C . HIS A 1 86 ? 9.437 -3.343 -17.385 1.00 92.94 86 HIS A C 1
ATOM 713 O O . HIS A 1 86 ? 9.719 -2.210 -16.992 1.00 92.94 86 HIS A O 1
ATOM 719 N N . ILE A 1 87 ? 8.838 -3.566 -18.554 1.00 92.56 87 ILE A N 1
ATOM 720 C CA . ILE A 1 87 ? 8.534 -2.545 -19.563 1.00 92.56 87 ILE A CA 1
ATOM 721 C C . ILE A 1 87 ? 7.024 -2.296 -19.636 1.00 92.56 87 ILE A C 1
ATOM 723 O O . ILE A 1 87 ? 6.600 -1.144 -19.607 1.00 92.56 87 ILE A O 1
ATOM 727 N N . THR A 1 88 ? 6.231 -3.362 -19.718 1.00 94.62 88 THR A N 1
ATOM 728 C CA . THR A 1 88 ? 4.786 -3.321 -19.974 1.00 94.62 88 THR A CA 1
ATOM 729 C C . THR A 1 88 ? 3.946 -3.616 -18.735 1.00 94.62 88 THR A C 1
ATOM 731 O O . THR A 1 88 ? 2.802 -3.176 -18.658 1.00 94.62 88 THR A O 1
ATOM 734 N N . ASP A 1 89 ? 4.504 -4.333 -17.757 1.00 95.50 89 ASP A N 1
ATOM 735 C CA . ASP A 1 89 ? 3.761 -4.818 -16.595 1.00 95.50 89 ASP A CA 1
ATOM 736 C C . ASP A 1 89 ? 4.609 -4.786 -15.318 1.00 95.50 89 ASP A C 1
ATOM 738 O O . ASP A 1 89 ? 4.782 -5.781 -14.615 1.00 95.50 89 ASP A O 1
ATOM 742 N N . CYS A 1 90 ? 5.171 -3.617 -15.014 1.00 95.50 90 CYS A N 1
ATOM 743 C CA . CYS A 1 90 ? 5.885 -3.403 -13.764 1.00 95.50 90 CYS A CA 1
ATOM 744 C C . CYS A 1 90 ? 5.569 -2.031 -13.184 1.00 95.50 90 CYS A C 1
ATOM 746 O O . CYS A 1 90 ? 6.145 -1.014 -13.580 1.00 95.50 90 CYS A O 1
ATOM 748 N N . TYR A 1 91 ? 4.705 -2.024 -12.169 1.00 97.12 91 TYR A N 1
ATOM 749 C CA . TYR A 1 91 ? 4.295 -0.817 -11.452 1.00 97.12 91 TYR A CA 1
ATOM 750 C C . TYR A 1 91 ? 5.486 0.032 -10.983 1.00 97.12 91 TYR A C 1
ATOM 752 O O . TYR A 1 91 ? 5.508 1.255 -11.147 1.00 97.12 91 TYR A O 1
ATOM 760 N N . PHE A 1 92 ? 6.531 -0.620 -10.465 1.00 96.44 92 PHE A N 1
ATOM 761 C CA . PHE A 1 92 ? 7.733 0.059 -9.990 1.00 96.44 92 PHE A CA 1
ATOM 762 C C . PHE A 1 92 ? 8.531 0.695 -11.126 1.00 96.44 92 PHE A C 1
ATOM 764 O O . PHE A 1 92 ? 9.019 1.809 -10.965 1.00 96.44 92 PHE A O 1
ATOM 771 N N . CYS A 1 93 ? 8.685 0.021 -12.267 1.00 95.75 93 CYS A N 1
ATOM 772 C CA . CYS A 1 93 ? 9.442 0.564 -13.394 1.00 95.75 93 CYS A CA 1
ATOM 773 C C . CYS A 1 93 ? 8.715 1.706 -14.096 1.00 95.75 93 CYS A C 1
ATOM 775 O O . CYS A 1 93 ? 9.342 2.697 -14.475 1.00 95.75 93 CYS A O 1
ATOM 777 N N . MET A 1 94 ? 7.402 1.558 -14.244 1.00 96.38 94 MET A N 1
ATOM 778 C CA . MET A 1 94 ? 6.563 2.469 -15.013 1.00 96.38 94 MET A CA 1
ATOM 779 C C . MET A 1 94 ? 6.200 3.737 -14.233 1.00 96.38 94 MET A C 1
ATOM 781 O O . MET A 1 94 ? 5.901 4.760 -14.842 1.00 96.38 94 MET A O 1
ATOM 785 N N . THR A 1 95 ? 6.293 3.729 -12.899 1.00 96.75 95 THR A N 1
ATOM 786 C CA . THR A 1 95 ? 6.073 4.950 -12.114 1.00 96.75 95 THR A CA 1
ATOM 787 C C . THR A 1 95 ? 7.273 5.900 -12.213 1.00 96.75 95 THR A C 1
ATOM 789 O O . THR A 1 95 ? 8.391 5.577 -11.794 1.00 96.75 95 THR A O 1
ATOM 792 N N . ASN A 1 96 ? 7.058 7.115 -12.725 1.00 95.69 96 ASN A N 1
ATOM 793 C CA . ASN A 1 96 ? 8.109 8.129 -12.780 1.00 95.69 96 ASN A CA 1
ATOM 794 C C . ASN A 1 96 ? 8.303 8.808 -11.415 1.00 95.69 96 ASN A C 1
ATOM 796 O O . ASN A 1 96 ? 7.440 9.550 -10.953 1.00 95.69 96 ASN A O 1
ATOM 800 N N . LEU A 1 97 ? 9.459 8.572 -10.785 1.00 94.81 97 LEU A N 1
ATOM 801 C CA . LEU A 1 97 ? 9.824 9.163 -9.492 1.00 94.81 97 LEU A CA 1
ATOM 802 C C . LEU A 1 97 ? 10.941 10.218 -9.581 1.00 94.81 97 LEU A C 1
ATOM 804 O O . LEU A 1 97 ? 11.494 10.610 -8.549 1.00 94.81 97 LEU A O 1
ATOM 808 N N . GLN A 1 98 ? 11.299 10.672 -10.786 1.00 93.25 98 GLN A N 1
ATOM 809 C CA . GLN A 1 98 ? 12.300 11.726 -10.956 1.00 93.25 98 GLN A CA 1
ATOM 810 C C . GLN A 1 98 ? 11.801 13.046 -10.352 1.00 93.25 98 GLN A C 1
ATOM 812 O O . GLN A 1 98 ? 10.683 13.477 -10.613 1.00 93.25 98 GLN A O 1
ATOM 817 N N . GLY A 1 99 ? 12.623 13.668 -9.503 1.00 92.44 99 GLY A N 1
ATOM 818 C CA . GLY A 1 99 ? 12.299 14.948 -8.861 1.00 92.44 99 GLY A CA 1
ATOM 819 C C . GLY A 1 99 ? 11.182 14.899 -7.809 1.00 92.44 99 GLY A C 1
ATOM 820 O O . GLY A 1 99 ? 10.753 15.954 -7.335 1.00 92.44 99 GLY A O 1
ATOM 821 N N . ILE A 1 100 ? 10.698 13.711 -7.419 1.00 93.88 100 ILE A N 1
ATOM 822 C CA . ILE A 1 100 ? 9.615 13.594 -6.436 1.00 93.88 100 ILE A CA 1
ATOM 823 C C . ILE A 1 100 ? 10.094 13.964 -5.030 1.00 93.88 100 ILE A C 1
ATOM 825 O O . ILE A 1 100 ? 11.052 13.405 -4.501 1.00 93.88 100 ILE A O 1
ATOM 829 N N . ASN A 1 101 ? 9.363 14.885 -4.411 1.00 92.81 101 ASN A N 1
ATOM 830 C CA . ASN A 1 101 ? 9.554 15.405 -3.066 1.00 92.81 101 ASN A CA 1
ATOM 831 C C . ASN A 1 101 ? 8.196 15.563 -2.354 1.00 92.81 101 ASN A C 1
ATOM 833 O O . ASN A 1 101 ? 7.137 15.242 -2.894 1.00 92.81 101 ASN A O 1
ATOM 837 N N . ARG A 1 102 ? 8.206 16.070 -1.116 1.00 91.62 102 ARG A N 1
ATOM 838 C CA . ARG A 1 102 ? 6.985 16.217 -0.304 1.00 91.62 102 ARG A CA 1
ATOM 839 C C . ARG A 1 102 ? 5.929 17.117 -0.948 1.00 91.62 102 ARG A C 1
ATOM 841 O O . ARG A 1 102 ? 4.744 16.853 -0.778 1.00 91.62 102 ARG A O 1
ATOM 848 N N . LYS A 1 103 ? 6.352 18.157 -1.670 1.00 93.19 103 LYS A N 1
ATOM 849 C CA . LYS A 1 103 ? 5.458 19.152 -2.268 1.00 93.19 103 LYS A CA 1
ATOM 850 C C . LYS A 1 103 ? 4.777 18.615 -3.518 1.00 93.19 103 LYS A C 1
ATOM 852 O O . LYS A 1 103 ? 3.587 18.817 -3.649 1.00 93.19 103 LYS A O 1
ATOM 857 N N . ASN A 1 104 ? 5.483 17.906 -4.398 1.00 94.12 104 ASN A N 1
ATOM 858 C CA . ASN A 1 104 ? 4.940 17.463 -5.693 1.00 94.12 104 ASN A CA 1
ATOM 859 C C . ASN A 1 104 ? 4.500 15.988 -5.732 1.00 94.12 104 ASN A C 1
ATOM 861 O O . ASN A 1 104 ? 3.971 15.537 -6.742 1.00 94.12 104 ASN A O 1
ATOM 865 N N . LYS A 1 105 ? 4.680 15.227 -4.645 1.00 92.56 105 LYS A N 1
ATOM 866 C CA . LYS A 1 105 ? 4.314 13.804 -4.568 1.00 92.56 105 LYS A CA 1
ATOM 867 C C . LYS A 1 105 ? 2.868 13.502 -4.992 1.00 92.56 105 LYS A C 1
ATOM 869 O O . LYS A 1 105 ? 2.598 12.416 -5.494 1.00 92.56 105 LYS A O 1
ATOM 874 N N . HIS A 1 106 ? 1.937 14.417 -4.751 1.00 91.81 106 HIS A N 1
ATOM 875 C CA . HIS A 1 106 ? 0.532 14.231 -5.115 1.00 91.81 106 HIS A CA 1
ATOM 876 C C . HIS A 1 106 ? 0.290 14.276 -6.636 1.00 91.81 106 HIS A C 1
ATOM 878 O O . HIS A 1 106 ? -0.742 13.800 -7.084 1.00 91.81 106 HIS A O 1
ATOM 884 N N . HIS A 1 107 ? 1.247 14.778 -7.424 1.00 94.25 107 HIS A N 1
ATOM 885 C CA . HIS A 1 107 ? 1.215 14.759 -8.891 1.00 94.25 107 HIS A CA 1
ATOM 886 C C . HIS A 1 107 ? 1.805 13.479 -9.505 1.00 94.25 107 HIS A C 1
ATOM 888 O O . HIS A 1 107 ? 1.875 13.368 -10.728 1.00 94.25 107 HIS A O 1
ATOM 894 N N . VAL A 1 108 ? 2.275 12.524 -8.690 1.00 96.19 108 VAL A N 1
ATOM 895 C CA . VAL A 1 108 ? 2.788 11.249 -9.207 1.00 96.19 108 VAL A CA 1
ATOM 896 C C . VAL A 1 108 ? 1.666 10.516 -9.928 1.00 96.19 108 VAL A C 1
ATOM 898 O O . VAL A 1 108 ? 0.636 10.208 -9.333 1.00 96.19 108 VAL A O 1
ATOM 901 N N . GLN A 1 109 ? 1.905 10.206 -11.199 1.00 96.25 109 GLN A N 1
ATOM 902 C CA . GLN A 1 109 ? 1.013 9.385 -12.002 1.00 96.25 109 GLN A CA 1
ATOM 903 C C . GLN A 1 109 ? 1.351 7.914 -11.783 1.00 96.25 109 GLN A C 1
ATOM 905 O O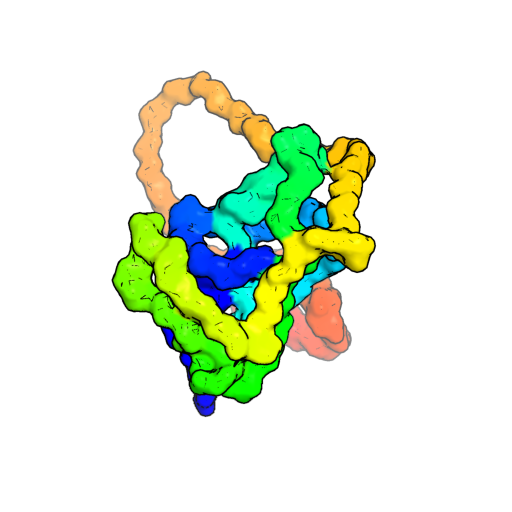 . GLN A 1 109 ? 2.498 7.496 -11.973 1.00 96.25 109 GLN A O 1
ATOM 910 N N . TYR A 1 110 ? 0.352 7.144 -11.367 1.00 96.62 110 TYR A N 1
ATOM 911 C CA . TYR A 1 110 ? 0.495 5.715 -11.117 1.00 96.62 110 TYR A CA 1
ATOM 912 C C . TYR A 1 110 ? -0.061 4.921 -12.304 1.00 96.62 110 TYR A C 1
ATOM 914 O O . TYR A 1 110 ? -1.198 5.173 -12.712 1.00 96.62 110 TYR A O 1
ATOM 922 N N . PRO A 1 111 ? 0.715 3.972 -12.856 1.00 96.56 111 PRO A N 1
ATOM 923 C CA . PRO A 1 111 ? 0.315 3.211 -14.031 1.00 96.56 111 PRO A CA 1
ATOM 924 C C . PRO A 1 111 ? -0.831 2.245 -13.706 1.00 96.56 111 PRO A C 1
ATOM 926 O O . PRO A 1 111 ? -0.963 1.767 -12.577 1.00 96.56 111 PRO A O 1
ATOM 929 N N . GLU A 1 112 ? -1.641 1.931 -14.713 1.00 96.81 112 GLU A N 1
ATOM 930 C CA . GLU A 1 112 ? -2.654 0.875 -14.639 1.00 96.81 112 GLU A CA 1
ATOM 931 C C . GLU A 1 112 ? -2.076 -0.399 -15.239 1.00 96.81 112 GLU A C 1
ATOM 933 O O . GLU A 1 112 ? -1.921 -0.508 -16.453 1.00 96.81 112 GLU A O 1
ATOM 938 N N . VAL A 1 113 ? -1.685 -1.336 -14.376 1.00 96.56 113 VAL A N 1
ATOM 939 C CA . VAL A 1 113 ? -0.985 -2.558 -14.778 1.00 96.56 113 VAL A CA 1
ATOM 940 C C . VAL A 1 113 ? -1.529 -3.780 -14.036 1.00 96.56 113 VAL A C 1
ATOM 942 O O . VAL A 1 113 ? -1.841 -3.675 -12.847 1.00 96.56 113 VAL A O 1
ATOM 945 N N . PRO A 1 114 ? -1.607 -4.956 -14.685 1.00 96.31 114 PRO A N 1
ATOM 946 C CA . PRO A 1 114 ? -2.028 -6.202 -14.038 1.00 96.31 114 PRO A CA 1
ATOM 947 C C . PRO A 1 114 ? -1.198 -6.592 -12.805 1.00 96.31 114 PRO A C 1
ATOM 949 O O . PRO A 1 114 ? -1.733 -7.192 -11.871 1.00 96.31 114 PRO A O 1
ATOM 952 N N . SER A 1 115 ? 0.092 -6.244 -12.787 1.00 95.69 115 SER A N 1
ATOM 953 C CA . SER A 1 115 ? 1.019 -6.503 -11.675 1.00 95.69 115 SER A CA 1
ATOM 954 C C . SER A 1 115 ? 0.666 -5.778 -10.376 1.00 95.69 115 SER A C 1
ATOM 956 O O . SER A 1 115 ? 1.120 -6.193 -9.309 1.00 95.69 115 SER A O 1
ATOM 958 N N . ALA A 1 116 ? -0.128 -4.706 -10.428 1.00 96.94 116 ALA A N 1
ATOM 959 C CA . ALA A 1 116 ? -0.489 -3.947 -9.239 1.00 96.94 116 ALA A CA 1
ATOM 960 C C . ALA A 1 116 ? -1.901 -3.359 -9.358 1.00 96.94 116 ALA A C 1
ATOM 962 O O . ALA A 1 116 ? -2.121 -2.328 -9.996 1.00 96.94 116 ALA A O 1
ATOM 963 N N . ILE A 1 117 ? -2.863 -4.011 -8.707 1.00 97.44 117 ILE A N 1
ATOM 964 C CA . ILE A 1 117 ? -4.269 -3.600 -8.725 1.00 97.44 117 ILE A CA 1
ATOM 965 C C . ILE A 1 117 ? -4.483 -2.546 -7.639 1.00 97.44 117 ILE A C 1
ATOM 967 O O . ILE A 1 117 ? -4.125 -2.755 -6.475 1.00 97.44 117 ILE A O 1
ATOM 971 N N . LYS A 1 118 ? -5.055 -1.406 -8.036 1.00 97.00 118 LYS A N 1
ATOM 972 C CA . LYS A 1 118 ? -5.309 -0.258 -7.157 1.00 97.00 118 LYS A CA 1
ATOM 973 C C . LYS A 1 118 ? -6.279 -0.626 -6.018 1.00 97.00 118 LYS A C 1
ATOM 975 O O . LYS A 1 118 ? -7.121 -1.505 -6.207 1.00 97.00 118 LYS A O 1
ATOM 980 N N . PRO A 1 119 ? -6.198 0.054 -4.857 1.00 97.81 119 PRO A N 1
ATOM 981 C CA . PRO A 1 119 ? -7.130 -0.171 -3.757 1.00 97.81 119 PRO A CA 1
ATOM 982 C C . PRO A 1 119 ? -8.581 0.070 -4.180 1.00 97.81 119 PRO A C 1
ATOM 984 O O . PRO A 1 119 ? -8.857 1.000 -4.942 1.00 97.81 119 PRO A O 1
ATOM 987 N N . VAL A 1 120 ? -9.505 -0.725 -3.639 1.00 97.56 120 VAL A N 1
ATOM 988 C CA . VAL A 1 120 ? -10.940 -0.606 -3.933 1.00 97.56 120 VAL A CA 1
ATOM 989 C C . VAL A 1 120 ? -11.643 0.121 -2.783 1.00 97.56 120 VAL A C 1
ATOM 991 O O . VAL A 1 120 ? -11.568 -0.347 -1.637 1.00 97.56 120 VAL A O 1
ATOM 994 N N . PRO A 1 121 ? -12.315 1.258 -3.051 1.00 97.56 121 PRO A N 1
ATOM 995 C CA . PRO A 1 121 ? -13.100 1.979 -2.055 1.00 97.56 121 PRO A CA 1
ATOM 996 C C . PRO A 1 121 ? -14.137 1.094 -1.357 1.00 97.56 121 PRO A C 1
ATOM 998 O O . PRO A 1 121 ? -14.562 0.069 -1.885 1.00 97.56 121 PRO A O 1
ATOM 1001 N N . HIS A 1 122 ? -14.567 1.509 -0.167 1.00 96.38 122 HIS A N 1
ATOM 1002 C CA . HIS A 1 122 ? -15.710 0.870 0.481 1.00 96.38 122 HIS A CA 1
ATOM 1003 C C . HIS A 1 122 ? -16.991 1.061 -0.337 1.00 96.38 122 HIS A C 1
ATOM 1005 O O . HIS A 1 122 ? -17.196 2.102 -0.962 1.00 96.38 122 HIS A O 1
ATOM 1011 N N . GLY A 1 123 ? -17.868 0.066 -0.277 1.00 93.81 123 GLY A N 1
ATOM 1012 C CA . GLY A 1 123 ? -19.156 0.045 -0.961 1.00 93.81 123 GLY A CA 1
ATOM 1013 C C . GLY A 1 123 ? -20.041 -1.077 -0.415 1.00 93.81 123 GLY A C 1
ATOM 1014 O O . GLY A 1 123 ? -19.647 -1.732 0.550 1.00 93.81 123 GLY A O 1
ATOM 1015 N N . PRO A 1 124 ? -21.213 -1.331 -1.019 1.00 92.81 124 PRO A N 1
ATOM 1016 C CA . PRO A 1 124 ? -22.120 -2.394 -0.574 1.00 92.81 124 PRO A CA 1
ATOM 1017 C C . PRO A 1 124 ? -21.455 -3.778 -0.513 1.00 92.81 124 PRO A C 1
ATOM 1019 O O . PRO A 1 124 ? -21.714 -4.547 0.405 1.00 92.81 124 PRO A O 1
ATOM 1022 N N . GLU A 1 125 ? -20.553 -4.064 -1.455 1.00 94.50 125 GLU A N 1
ATOM 1023 C CA . GLU A 1 125 ? -19.805 -5.329 -1.534 1.00 94.50 125 GLU A CA 1
ATOM 1024 C C . GLU A 1 125 ? -18.518 -5.334 -0.692 1.00 94.50 125 GLU A C 1
ATOM 1026 O O . GLU A 1 125 ? -17.935 -6.387 -0.444 1.00 94.50 125 GLU A O 1
ATOM 1031 N N . VAL A 1 126 ? -18.062 -4.160 -0.243 1.00 94.25 126 VAL A N 1
ATOM 1032 C CA . VAL A 1 126 ? -16.829 -3.985 0.535 1.00 94.25 126 VAL A CA 1
ATOM 1033 C C . VAL A 1 126 ? -17.163 -3.194 1.806 1.00 94.25 126 VAL A C 1
ATOM 1035 O O . VAL A 1 126 ? -16.882 -1.986 1.882 1.00 94.25 126 VAL A O 1
ATOM 1038 N N . PRO A 1 127 ? -17.800 -3.839 2.801 1.00 93.88 127 PRO A N 1
ATOM 1039 C CA . PRO A 1 127 ? -18.260 -3.165 4.005 1.00 93.88 127 PRO A CA 1
ATOM 1040 C C . PRO A 1 127 ? -17.093 -2.641 4.847 1.00 93.88 127 PRO A C 1
ATOM 1042 O O . PRO A 1 127 ? -15.933 -3.028 4.681 1.00 93.88 127 PRO A O 1
ATOM 1045 N N . ILE A 1 128 ? -17.404 -1.716 5.752 1.00 95.31 128 ILE A N 1
ATOM 1046 C CA . ILE A 1 128 ? -16.441 -1.229 6.741 1.00 95.31 128 ILE A CA 1
ATOM 1047 C C . ILE A 1 128 ? -16.407 -2.245 7.891 1.00 95.31 128 ILE A C 1
ATOM 1049 O O . ILE A 1 128 ? -17.465 -2.524 8.454 1.00 95.31 128 ILE A O 1
ATOM 1053 N N . PRO A 1 129 ? -15.232 -2.785 8.254 1.00 94.50 129 PRO A N 1
ATOM 1054 C CA . PRO A 1 129 ? -15.101 -3.688 9.392 1.00 94.50 129 PRO A CA 1
ATOM 1055 C C . PRO A 1 129 ? -15.318 -2.937 10.713 1.00 94.50 129 PRO A C 1
ATOM 1057 O O . PRO A 1 129 ? -14.928 -1.770 10.858 1.00 94.50 129 PRO A O 1
ATOM 1060 N N . GLU A 1 130 ? -15.877 -3.623 11.705 1.00 92.31 130 GLU A N 1
ATOM 1061 C CA . GLU A 1 130 ? -15.910 -3.118 13.075 1.00 92.31 130 GLU A CA 1
ATOM 1062 C C . GLU A 1 130 ? -14.588 -3.439 13.788 1.00 92.31 130 GLU A C 1
ATOM 1064 O O . GLU A 1 130 ? -14.052 -4.536 13.623 1.00 92.31 130 GLU A O 1
ATOM 1069 N N . PRO A 1 131 ? -14.015 -2.503 14.565 1.00 88.19 131 PRO A N 1
ATOM 1070 C CA . PRO A 1 131 ? -12.839 -2.802 15.367 1.00 88.19 131 PRO A CA 1
ATOM 1071 C C . PRO A 1 131 ? -13.175 -3.837 16.445 1.00 88.19 131 PRO A C 1
ATOM 1073 O O . PRO A 1 131 ? -13.951 -3.540 17.357 1.00 88.19 131 PRO A O 1
ATOM 1076 N N . ASP A 1 132 ? -12.556 -5.018 16.376 1.00 77.25 132 ASP A N 1
ATOM 1077 C CA . ASP A 1 132 ? -12.668 -6.026 17.432 1.00 77.25 132 ASP A CA 1
ATOM 1078 C C . ASP A 1 132 ? -12.240 -5.426 18.779 1.00 77.25 132 ASP A C 1
ATOM 1080 O O . ASP A 1 132 ? -11.098 -4.994 18.964 1.00 77.25 132 ASP A O 1
ATOM 1084 N N . VAL A 1 133 ? -13.160 -5.429 19.746 1.00 59.72 133 VAL A N 1
ATOM 1085 C CA . VAL A 1 133 ? -12.917 -4.937 21.115 1.00 59.72 133 VAL A CA 1
ATOM 1086 C C . VAL A 1 133 ? -11.918 -5.845 21.861 1.00 59.72 133 VAL A C 1
ATOM 1088 O O . VAL A 1 133 ? -11.279 -5.422 22.816 1.00 59.72 133 VAL A O 1
ATOM 1091 N N . ILE A 1 134 ? -11.695 -7.074 21.380 1.00 53.50 134 ILE A N 1
ATOM 1092 C CA . ILE A 1 134 ? -10.928 -8.133 22.056 1.00 53.50 134 ILE A CA 1
ATOM 1093 C C . ILE A 1 134 ? -9.473 -8.205 21.547 1.00 53.50 134 ILE A C 1
ATOM 1095 O O . ILE A 1 134 ? -8.938 -9.264 21.229 1.00 53.50 134 ILE A O 1
ATOM 1099 N N . MET A 1 135 ? -8.798 -7.060 21.453 1.00 52.78 135 MET A N 1
ATOM 1100 C CA . MET A 1 135 ? -7.333 -7.004 21.331 1.00 52.78 135 MET A CA 1
ATOM 1101 C C . MET A 1 135 ? -6.732 -6.227 22.506 1.00 52.78 135 MET A C 1
ATOM 1103 O O . MET A 1 135 ? -5.886 -5.351 22.319 1.00 52.78 135 MET A O 1
ATOM 1107 N N . GLU A 1 136 ? -7.169 -6.540 23.720 1.00 50.97 136 GLU A N 1
ATOM 1108 C CA . GLU A 1 136 ? -6.526 -6.108 24.960 1.00 50.97 136 GLU A CA 1
ATOM 1109 C C . GLU A 1 136 ? -5.808 -7.299 25.591 1.00 50.97 136 GLU A C 1
ATOM 1111 O O . GLU A 1 136 ? -6.443 -8.158 26.191 1.00 50.97 136 GLU A O 1
ATOM 1116 N N . SER A 1 137 ? -4.489 -7.379 25.372 1.00 45.34 137 SER A N 1
ATOM 1117 C CA . SER A 1 137 ? -3.471 -8.025 26.236 1.00 45.34 137 SER A CA 1
ATOM 1118 C C . SER A 1 137 ? -2.194 -8.325 25.441 1.00 45.34 137 SER A C 1
ATOM 1120 O O . SER A 1 137 ? -1.781 -9.458 25.213 1.00 45.34 137 SER A O 1
ATOM 1122 N N . SER A 1 138 ? -1.529 -7.273 24.981 1.00 38.03 138 SER A N 1
ATOM 1123 C CA . SER A 1 138 ? -0.070 -7.274 24.851 1.00 38.03 138 SER A CA 1
ATOM 1124 C C . SER A 1 138 ? 0.343 -5.828 25.039 1.00 38.03 138 SER A C 1
ATOM 1126 O O . SER A 1 138 ? 0.365 -5.040 24.095 1.00 38.03 138 SER A O 1
ATOM 1128 N N . SER A 1 139 ? 0.520 -5.477 26.304 1.00 36.84 139 SER A N 1
ATOM 1129 C CA . SER A 1 139 ? 1.247 -4.303 26.750 1.00 36.84 139 SER A CA 1
ATOM 1130 C C . SER A 1 139 ? 2.487 -4.096 25.878 1.00 36.84 139 SER A C 1
ATOM 1132 O O . SER A 1 139 ? 3.281 -5.012 25.664 1.00 36.84 139 SER A O 1
ATOM 1134 N N . ASN A 1 140 ? 2.644 -2.875 25.374 1.00 43.62 140 ASN A N 1
ATOM 1135 C CA . ASN A 1 140 ? 3.968 -2.334 25.104 1.00 43.62 140 ASN A CA 1
ATOM 1136 C C . ASN A 1 140 ? 4.816 -2.524 26.372 1.00 43.62 140 ASN A C 1
ATOM 1138 O O . ASN A 1 140 ? 4.361 -2.109 27.438 1.00 43.62 140 ASN A O 1
ATOM 1142 N N . PRO A 1 141 ? 6.055 -3.019 26.291 1.00 39.81 141 PRO A N 1
ATOM 1143 C CA . PRO A 1 141 ? 7.120 -2.449 27.078 1.00 39.81 141 PRO A CA 1
ATOM 1144 C C . PRO A 1 141 ? 7.719 -1.322 26.228 1.00 39.81 141 PRO A C 1
ATOM 1146 O O . PRO A 1 141 ? 8.640 -1.530 25.443 1.00 39.81 141 PRO A O 1
ATOM 1149 N N . GLU A 1 142 ? 7.143 -0.129 26.329 1.00 44.78 142 GLU A N 1
ATOM 1150 C CA . GLU A 1 142 ? 7.967 1.076 26.270 1.00 44.78 142 GLU A CA 1
ATOM 1151 C C . GLU A 1 142 ? 8.232 1.464 27.727 1.00 44.78 142 GLU A C 1
ATOM 1153 O O . GLU A 1 142 ? 7.338 1.324 28.555 1.00 44.78 142 GLU A O 1
ATOM 1158 N N . SER A 1 143 ? 9.460 1.917 27.982 1.00 41.19 143 SER A N 1
ATOM 1159 C CA . SER A 1 143 ? 10.064 2.336 29.256 1.00 41.19 143 SER A CA 1
ATOM 1160 C C . SER A 1 143 ? 10.580 1.225 30.181 1.00 41.19 143 SER A C 1
ATOM 1162 O O . SER A 1 143 ? 9.923 0.794 31.125 1.00 41.19 143 SER A O 1
ATOM 1164 N N . SER A 1 144 ? 11.845 0.847 29.988 1.00 36.69 144 SER A N 1
ATOM 1165 C CA . SER A 1 144 ? 12.738 0.755 31.143 1.00 36.69 144 SER A CA 1
ATOM 1166 C C . SER A 1 144 ? 13.248 2.164 31.438 1.00 36.69 144 SER A C 1
ATOM 1168 O O . SER A 1 144 ? 14.083 2.696 30.703 1.00 36.69 144 SER A O 1
ATOM 1170 N N . ASP A 1 145 ? 12.689 2.759 32.484 1.00 35.88 145 ASP A N 1
ATOM 1171 C CA . ASP A 1 145 ? 13.245 3.915 33.167 1.00 35.88 145 ASP A CA 1
ATOM 1172 C C . ASP A 1 145 ? 14.654 3.585 33.671 1.00 35.88 145 ASP A C 1
ATOM 1174 O O . ASP A 1 145 ? 14.855 2.615 34.401 1.00 35.88 145 ASP A O 1
ATOM 1178 N N . VAL A 1 146 ? 15.626 4.424 33.327 1.00 39.78 146 VAL A N 1
ATOM 1179 C CA . VAL A 1 146 ? 16.822 4.615 34.149 1.00 39.78 146 VAL A CA 1
ATOM 1180 C C . VAL A 1 146 ? 16.895 6.095 34.482 1.00 39.78 146 VAL A C 1
ATOM 1182 O O . VAL A 1 146 ? 17.287 6.928 33.668 1.00 39.78 146 VAL A O 1
ATOM 1185 N N . ALA A 1 147 ? 16.417 6.416 35.682 1.00 39.28 147 ALA A N 1
ATOM 1186 C CA . ALA A 1 147 ? 16.654 7.698 36.314 1.00 39.28 147 ALA A CA 1
ATOM 1187 C C . ALA A 1 147 ? 18.136 7.818 36.710 1.00 39.28 147 ALA A C 1
ATOM 1189 O O . ALA A 1 147 ? 18.778 6.839 37.086 1.00 39.28 147 ALA A O 1
ATOM 1190 N N . ASN A 1 148 ? 18.628 9.048 36.590 1.00 36.47 148 ASN A N 1
ATOM 1191 C CA . ASN A 1 148 ? 19.994 9.531 36.775 1.00 36.47 148 ASN A CA 1
ATOM 1192 C C . ASN A 1 148 ? 20.778 8.981 37.976 1.00 36.47 148 ASN A C 1
ATOM 1194 O O . ASN A 1 148 ? 20.306 9.024 39.111 1.00 36.47 148 ASN A O 1
ATOM 1198 N N . SER A 1 149 ? 22.066 8.744 37.731 1.00 35.38 149 SER A N 1
ATOM 1199 C CA . SER A 1 149 ? 23.137 9.238 38.603 1.00 35.38 149 SER A CA 1
ATOM 1200 C C . SER A 1 149 ? 24.344 9.630 37.743 1.00 35.38 149 SER A C 1
ATOM 1202 O O . SER A 1 149 ? 24.814 8.833 36.934 1.00 35.38 149 SER A O 1
ATOM 1204 N N . ASP A 1 150 ? 24.773 10.885 37.889 1.00 39.53 150 ASP A N 1
ATOM 1205 C CA . ASP A 1 150 ? 25.953 11.489 37.266 1.00 39.53 150 ASP A CA 1
ATOM 1206 C C . ASP A 1 150 ? 27.224 10.677 37.546 1.00 39.53 150 ASP A C 1
ATOM 1208 O O . ASP A 1 150 ? 27.575 10.504 38.708 1.00 39.53 150 ASP A O 1
ATOM 1212 N N . GLU A 1 151 ? 27.968 10.289 36.505 1.00 38.00 151 GLU A N 1
ATOM 1213 C CA . GLU A 1 151 ? 29.435 10.333 36.543 1.00 38.00 151 GLU A CA 1
ATOM 1214 C C . GLU A 1 151 ? 30.017 10.310 35.121 1.00 38.00 151 GLU A C 1
ATOM 1216 O O . GLU A 1 151 ? 29.637 9.517 34.259 1.00 38.00 151 GLU A O 1
ATOM 1221 N N . SER A 1 152 ? 30.934 11.232 34.856 1.00 52.38 152 SER A N 1
ATOM 1222 C CA . SER A 1 152 ? 31.631 11.416 33.587 1.00 52.38 152 SER A CA 1
ATOM 1223 C C . SER A 1 152 ? 32.402 10.165 33.148 1.00 52.38 152 SER A C 1
ATOM 1225 O O . SER A 1 152 ? 33.380 9.783 33.786 1.00 52.38 152 SER A O 1
ATOM 1227 N N . GLY A 1 153 ? 32.042 9.590 32.000 1.00 37.16 153 GLY A N 1
ATOM 1228 C CA . GLY A 1 153 ? 32.795 8.510 31.364 1.00 37.16 153 GLY A CA 1
ATOM 1229 C C . GLY A 1 153 ? 32.629 8.548 29.849 1.00 37.16 153 GLY A C 1
ATOM 1230 O O . GLY A 1 153 ? 31.533 8.375 29.328 1.00 37.16 153 GLY A O 1
ATOM 1231 N N . ALA A 1 154 ? 33.719 8.819 29.135 1.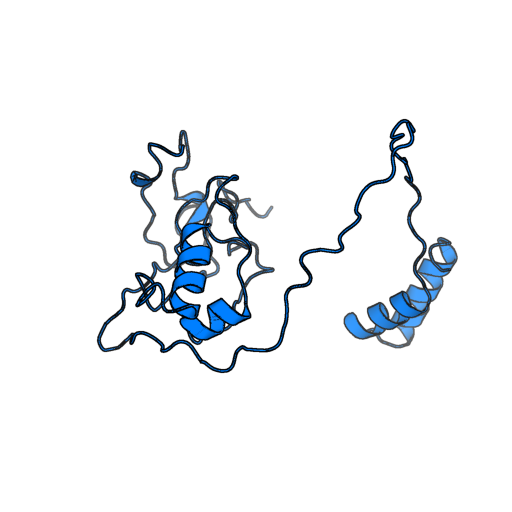00 43.25 154 ALA A N 1
ATOM 1232 C CA . ALA A 1 154 ? 33.763 8.913 27.681 1.00 43.25 154 ALA A CA 1
ATOM 1233 C C . ALA A 1 154 ? 33.191 7.656 26.992 1.00 43.25 154 ALA A C 1
ATOM 1235 O O . ALA A 1 154 ? 33.701 6.552 27.184 1.00 43.25 154 ALA A O 1
ATOM 1236 N N . PHE A 1 155 ? 32.177 7.833 26.138 1.00 37.19 155 PHE A N 1
ATOM 1237 C CA . PHE A 1 155 ? 31.693 6.788 25.235 1.00 37.19 155 PHE A CA 1
ATOM 1238 C C . PHE A 1 155 ? 32.798 6.432 24.231 1.00 37.19 155 PHE A C 1
ATOM 1240 O O . PHE A 1 155 ? 33.080 7.192 23.303 1.00 37.19 155 PHE A O 1
ATOM 1247 N N . LYS A 1 156 ? 33.427 5.270 24.421 1.00 43.97 156 LYS A N 1
ATOM 1248 C CA . LYS A 1 156 ? 34.241 4.614 23.395 1.00 43.97 156 LYS A CA 1
ATOM 1249 C C . LYS A 1 156 ? 33.336 3.696 22.563 1.00 43.97 156 LYS A C 1
ATOM 1251 O O . LYS A 1 156 ? 32.574 2.936 23.158 1.00 43.97 156 LYS A O 1
ATOM 1256 N N . PRO A 1 157 ? 33.401 3.733 21.223 1.00 45.62 157 PRO A N 1
ATOM 1257 C CA . PRO A 1 157 ? 32.758 2.718 20.402 1.00 45.62 157 PRO A CA 1
ATOM 1258 C C . PRO A 1 157 ? 33.482 1.384 20.616 1.00 45.62 157 PRO A C 1
ATOM 1260 O O . PRO A 1 157 ? 34.709 1.321 20.543 1.00 45.62 157 PRO A O 1
ATOM 1263 N N . VAL A 1 158 ? 32.724 0.337 20.936 1.00 44.50 158 VAL A N 1
ATOM 1264 C CA . VAL A 1 158 ? 33.231 -1.036 20.958 1.00 44.50 158 VAL A CA 1
ATOM 1265 C C . VAL A 1 158 ? 33.186 -1.536 19.516 1.00 44.50 158 VAL A C 1
ATOM 1267 O O . VAL A 1 158 ? 32.117 -1.871 19.010 1.00 44.50 158 VAL A O 1
ATOM 1270 N N . ASP A 1 159 ? 34.339 -1.510 18.853 1.00 50.31 159 ASP A N 1
ATOM 1271 C CA . ASP A 1 159 ? 34.617 -2.382 17.714 1.00 50.31 159 ASP A CA 1
ATOM 1272 C C . ASP A 1 159 ? 34.713 -3.809 18.261 1.00 50.31 159 ASP A C 1
ATOM 1274 O O . ASP A 1 159 ? 35.697 -4.156 18.914 1.00 50.31 159 ASP A O 1
ATOM 1278 N N . ASP A 1 160 ? 33.683 -4.620 18.030 1.00 46.97 160 ASP A N 1
ATOM 1279 C CA . ASP A 1 160 ? 33.761 -6.071 18.208 1.00 46.97 160 ASP A CA 1
ATOM 1280 C C . ASP A 1 160 ? 33.466 -6.729 16.858 1.00 46.97 160 ASP A C 1
ATOM 1282 O O . ASP A 1 160 ? 32.369 -7.204 16.572 1.00 46.97 160 ASP A O 1
ATOM 1286 N N . ASP A 1 161 ? 34.468 -6.677 15.980 1.00 59.75 161 ASP A N 1
ATOM 1287 C CA . ASP A 1 161 ? 34.503 -7.341 14.672 1.00 59.75 161 ASP A CA 1
ATOM 1288 C C . ASP A 1 161 ? 34.850 -8.844 14.829 1.00 59.75 161 ASP A C 1
ATOM 1290 O O . ASP A 1 161 ? 35.591 -9.429 14.036 1.00 59.75 161 ASP A O 1
ATOM 1294 N N . GLN A 1 162 ? 34.327 -9.497 15.877 1.00 56.88 162 GLN A N 1
ATOM 1295 C CA . GLN A 1 162 ? 34.434 -10.943 16.067 1.00 56.88 162 GLN A CA 1
ATOM 1296 C C . GLN A 1 162 ? 33.099 -11.633 15.744 1.00 56.88 162 GLN A C 1
ATOM 1298 O O . GLN A 1 162 ? 32.075 -11.339 16.365 1.00 56.88 162 GLN A O 1
ATOM 1303 N N . PRO A 1 163 ? 33.069 -12.576 14.781 1.00 58.06 163 PRO A N 1
ATOM 1304 C CA . PRO A 1 163 ? 31.867 -13.348 14.507 1.00 58.06 163 PRO A CA 1
ATOM 1305 C C . PRO A 1 163 ? 31.506 -14.174 15.743 1.00 58.06 163 PRO A C 1
ATOM 1307 O O . PRO A 1 163 ? 32.272 -15.033 16.177 1.00 58.06 163 PRO A O 1
ATOM 1310 N N . MET A 1 164 ? 30.328 -13.911 16.306 1.00 65.69 164 MET A N 1
ATOM 1311 C CA . MET A 1 164 ? 29.801 -14.673 17.432 1.00 65.69 164 MET A CA 1
ATOM 1312 C C . MET A 1 164 ? 29.644 -16.150 17.016 1.00 65.69 164 MET A C 1
ATOM 1314 O O . MET A 1 164 ? 28.937 -16.422 16.040 1.00 65.69 164 MET A O 1
ATOM 1318 N N . PRO A 1 165 ? 30.290 -17.108 17.706 1.00 72.12 165 PRO A N 1
ATOM 1319 C CA . PRO A 1 165 ? 30.138 -18.525 17.392 1.00 72.12 165 PRO A CA 1
ATOM 1320 C C . PRO A 1 165 ? 28.708 -18.984 17.701 1.00 72.12 165 PRO A C 1
ATOM 1322 O O . PRO A 1 165 ? 28.124 -18.581 18.710 1.00 72.12 165 PRO A O 1
ATOM 1325 N N . LEU A 1 166 ? 28.151 -19.840 16.840 1.00 77.06 166 LEU A N 1
ATOM 1326 C CA . LEU A 1 166 ? 26.850 -20.464 17.058 1.00 77.06 166 LEU A CA 1
ATOM 1327 C C . LEU A 1 166 ? 26.891 -21.357 18.294 1.00 77.06 166 LEU A C 1
ATOM 1329 O O . LEU A 1 166 ? 27.802 -22.155 18.491 1.00 77.06 166 LEU A O 1
ATOM 1333 N N . THR A 1 167 ? 25.827 -21.311 19.075 1.00 83.19 167 THR A N 1
ATOM 1334 C CA . THR A 1 167 ? 25.581 -22.290 20.129 1.00 83.19 167 THR A CA 1
ATOM 1335 C C . THR A 1 167 ? 25.022 -23.593 19.550 1.00 83.19 167 THR A C 1
ATOM 1337 O O . THR A 1 167 ? 24.332 -23.613 18.524 1.00 83.19 167 THR A O 1
ATOM 1340 N N . GLN A 1 168 ? 25.224 -24.706 20.260 1.00 78.62 168 GLN A N 1
ATOM 1341 C CA . GLN A 1 168 ? 24.604 -25.989 19.902 1.00 78.62 168 GLN A CA 1
ATOM 1342 C C . GLN A 1 168 ? 23.063 -25.908 19.808 1.00 78.62 168 GLN A C 1
ATOM 1344 O O . GLN A 1 168 ? 22.444 -26.623 19.016 1.00 78.62 168 GLN A O 1
ATOM 1349 N N . ALA A 1 169 ? 22.428 -25.026 20.590 1.00 82.62 169 ALA A N 1
ATOM 1350 C CA . ALA A 1 169 ? 20.987 -24.795 20.529 1.00 82.62 169 ALA A CA 1
ATOM 1351 C C . ALA A 1 169 ? 20.569 -24.167 19.191 1.00 82.62 169 ALA A C 1
ATOM 1353 O O . ALA A 1 169 ? 19.628 -24.646 18.560 1.00 82.62 169 ALA A O 1
ATOM 1354 N N . GLU A 1 170 ? 21.291 -23.147 18.722 1.00 84.94 170 GLU A N 1
ATOM 1355 C CA . GLU A 1 170 ? 21.045 -22.504 17.425 1.00 84.94 170 GLU A CA 1
ATOM 1356 C C . GLU A 1 170 ? 21.253 -23.475 16.262 1.00 84.94 170 GLU A C 1
ATOM 1358 O O . GLU A 1 170 ? 20.440 -23.509 15.338 1.00 84.94 170 GLU A O 1
ATOM 1363 N N . LEU A 1 171 ? 22.264 -24.345 16.345 1.00 86.75 171 LEU A N 1
ATOM 1364 C CA . LEU A 1 171 ? 22.473 -25.401 15.354 1.00 86.75 171 LEU A CA 1
ATOM 1365 C C . LEU A 1 171 ? 21.291 -26.387 15.291 1.00 86.75 171 LEU A C 1
ATOM 1367 O O . LEU A 1 171 ? 20.845 -26.771 14.204 1.00 86.75 171 LEU A O 1
ATOM 1371 N N . ASN A 1 172 ? 20.744 -26.773 16.446 1.00 84.38 172 ASN A N 1
ATOM 1372 C CA . ASN A 1 172 ? 19.572 -27.648 16.513 1.00 84.38 172 ASN A CA 1
ATOM 1373 C C . ASN A 1 172 ? 18.321 -26.966 15.935 1.00 84.38 172 ASN A C 1
ATOM 1375 O O . ASN A 1 172 ? 17.538 -27.608 15.229 1.00 84.38 172 ASN A O 1
ATOM 1379 N N . TYR A 1 173 ? 18.147 -25.662 16.179 1.00 89.69 173 TYR A N 1
ATOM 1380 C CA . TYR A 1 173 ? 17.064 -24.887 15.574 1.00 89.69 173 TYR A CA 1
ATOM 1381 C C . TYR A 1 173 ? 17.198 -24.804 14.053 1.00 89.69 173 TYR A C 1
ATOM 1383 O O . TYR A 1 173 ? 16.217 -25.072 13.363 1.00 89.69 173 TYR A O 1
ATOM 1391 N N . LEU A 1 174 ? 18.394 -24.521 13.526 1.00 86.31 174 LEU A N 1
ATOM 1392 C CA . LEU A 1 174 ? 18.651 -24.470 12.081 1.00 86.31 174 LEU A CA 1
ATOM 1393 C C . LEU A 1 174 ? 18.385 -25.809 11.398 1.00 86.31 174 LEU A C 1
ATOM 1395 O O . LEU A 1 174 ? 17.766 -25.857 10.339 1.00 86.31 174 LEU A O 1
ATOM 1399 N N . THR A 1 175 ? 18.810 -26.903 12.027 1.00 88.19 175 THR A N 1
ATOM 1400 C CA . THR A 1 175 ? 18.574 -28.257 11.515 1.00 88.19 175 THR A CA 1
ATOM 1401 C C . THR A 1 175 ? 17.080 -28.535 11.340 1.00 88.19 175 THR A C 1
ATOM 1403 O O . THR A 1 175 ? 16.667 -29.118 10.336 1.00 88.19 175 THR A O 1
ATOM 1406 N N . ARG A 1 176 ? 16.264 -28.076 12.299 1.00 89.12 176 ARG A N 1
ATOM 1407 C CA . ARG A 1 176 ? 14.806 -28.210 12.265 1.00 89.12 176 ARG A CA 1
ATOM 1408 C C . ARG A 1 176 ? 14.157 -27.265 11.253 1.00 89.12 176 ARG A C 1
ATOM 1410 O O . ARG A 1 176 ? 13.274 -27.694 10.524 1.00 89.12 176 ARG A O 1
ATOM 1417 N N . ASP A 1 177 ? 14.575 -26.003 11.213 1.00 91.31 177 ASP A N 1
ATOM 1418 C CA . ASP A 1 177 ? 13.984 -24.980 10.338 1.00 91.31 177 ASP A CA 1
ATOM 1419 C C . ASP A 1 177 ? 14.235 -25.283 8.852 1.00 91.31 177 ASP A C 1
ATOM 1421 O O . ASP A 1 177 ? 13.369 -25.089 8.002 1.00 91.31 177 ASP A O 1
ATOM 1425 N N . LEU A 1 178 ? 15.402 -25.859 8.550 1.00 88.19 178 LEU A N 1
ATOM 1426 C CA . LEU A 1 178 ? 15.788 -26.281 7.205 1.00 88.19 178 LEU A CA 1
ATOM 1427 C C . LEU A 1 178 ? 15.293 -27.693 6.833 1.00 88.19 178 LEU A C 1
ATOM 1429 O O . LEU A 1 178 ? 15.563 -28.137 5.718 1.00 88.19 178 LEU A O 1
ATOM 1433 N N . ASN A 1 179 ? 14.582 -28.398 7.729 1.00 89.06 179 ASN A N 1
ATOM 1434 C CA . ASN A 1 179 ? 14.136 -29.789 7.546 1.00 89.06 179 ASN A CA 1
ATOM 1435 C C . ASN A 1 179 ? 15.251 -30.717 7.021 1.00 89.06 179 ASN A C 1
ATOM 1437 O O . ASN A 1 179 ? 15.058 -31.489 6.078 1.00 89.06 179 ASN A O 1
ATOM 1441 N N . LEU A 1 180 ? 16.444 -30.626 7.613 1.00 89.00 180 LEU A N 1
ATOM 1442 C CA . LEU A 1 180 ? 17.592 -31.412 7.169 1.00 89.00 180 LEU A CA 1
ATOM 1443 C C . LEU A 1 180 ? 17.400 -32.903 7.482 1.00 89.00 180 LEU A C 1
ATOM 1445 O O . LEU A 1 180 ? 16.978 -33.282 8.574 1.00 89.00 180 LEU A O 1
ATOM 1449 N N . SER A 1 181 ? 17.793 -33.761 6.538 1.00 90.31 181 SER A N 1
ATOM 1450 C CA . SER A 1 181 ? 18.025 -35.187 6.805 1.00 90.31 181 SER A CA 1
ATOM 1451 C C . SER A 1 181 ? 19.143 -35.375 7.838 1.00 90.31 181 SER A C 1
ATOM 1453 O O . SER A 1 181 ? 19.992 -34.490 8.013 1.00 90.31 181 SER A O 1
ATOM 1455 N N . LYS A 1 182 ? 19.182 -36.539 8.496 1.00 84.75 182 LYS A N 1
ATOM 1456 C CA . LYS A 1 182 ? 20.179 -36.863 9.528 1.00 84.75 182 LYS A CA 1
ATOM 1457 C C . LYS A 1 182 ? 21.609 -36.719 8.999 1.00 84.75 182 LYS A C 1
ATOM 1459 O O . LYS A 1 182 ? 22.461 -36.151 9.677 1.00 84.75 182 LYS A O 1
ATOM 1464 N N . GLU A 1 183 ? 21.846 -37.162 7.771 1.00 89.31 183 GLU A N 1
ATOM 1465 C CA . GLU A 1 183 ? 23.140 -37.117 7.096 1.00 89.31 183 GLU A CA 1
ATOM 1466 C C . GLU A 1 183 ? 23.547 -35.667 6.785 1.00 89.31 183 GLU A C 1
ATOM 1468 O O . GLU A 1 183 ? 24.678 -35.260 7.052 1.00 89.31 183 GLU A O 1
ATOM 1473 N N . SER A 1 184 ? 22.610 -34.842 6.297 1.00 87.19 184 SER A N 1
ATOM 1474 C CA . SER A 1 184 ? 22.870 -33.416 6.038 1.00 87.19 184 SER A CA 1
ATOM 1475 C C . SER A 1 184 ? 23.073 -32.592 7.314 1.00 87.19 184 SER A C 1
ATOM 1477 O O . SER A 1 184 ? 23.891 -31.675 7.321 1.00 87.19 184 SER A O 1
ATOM 1479 N N . ALA A 1 185 ? 22.379 -32.935 8.402 1.00 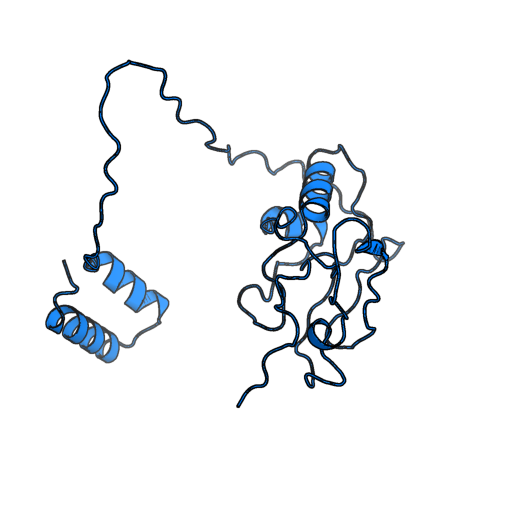89.19 185 ALA A N 1
ATOM 1480 C CA . ALA A 1 185 ? 22.547 -32.293 9.703 1.00 89.19 185 ALA A CA 1
ATOM 1481 C C . ALA A 1 185 ? 23.924 -32.601 10.311 1.00 89.19 185 ALA A C 1
ATOM 1483 O O . ALA A 1 185 ? 24.597 -31.708 10.823 1.00 89.19 185 ALA A O 1
ATOM 1484 N N . GLN A 1 186 ? 24.375 -33.854 10.196 1.00 86.50 186 GLN A N 1
ATOM 1485 C CA . GLN A 1 186 ? 25.715 -34.268 10.616 1.00 86.50 186 GLN A CA 1
ATOM 1486 C C . GLN A 1 186 ? 26.809 -33.576 9.799 1.00 86.50 186 GLN A C 1
ATOM 1488 O O . GLN A 1 186 ? 27.783 -33.089 10.375 1.00 86.50 186 GLN A O 1
ATOM 1493 N N . LEU A 1 187 ? 26.635 -33.471 8.476 1.00 89.12 187 LEU A N 1
ATOM 1494 C CA . LEU A 1 187 ? 27.570 -32.745 7.617 1.00 89.12 187 LEU A CA 1
ATOM 1495 C C . LEU A 1 187 ? 27.642 -31.258 7.991 1.00 89.12 187 LEU A C 1
ATOM 1497 O O . LEU A 1 187 ? 28.735 -30.703 8.075 1.00 89.12 187 LEU A O 1
ATOM 1501 N N . LEU A 1 188 ? 26.497 -30.621 8.257 1.00 87.12 188 LEU A N 1
ATOM 1502 C CA . LEU A 1 188 ? 26.437 -29.230 8.707 1.00 87.12 188 LEU A CA 1
ATOM 1503 C C . LEU A 1 188 ? 27.173 -29.040 10.041 1.00 87.12 188 LEU A C 1
ATOM 1505 O O . LEU A 1 188 ? 28.028 -28.163 10.140 1.00 87.12 188 LEU A O 1
ATOM 1509 N N . GLY A 1 189 ? 26.902 -29.890 11.036 1.00 85.38 189 GLY A N 1
ATOM 1510 C CA . GLY A 1 189 ? 27.590 -29.848 12.329 1.00 85.38 189 GLY A CA 1
ATOM 1511 C C . GLY A 1 189 ? 29.104 -30.031 12.199 1.00 85.38 189 GLY A C 1
ATOM 1512 O O . GLY A 1 189 ? 29.866 -29.252 12.765 1.00 85.38 189 GLY A O 1
ATOM 1513 N N . SER A 1 190 ? 29.546 -30.986 11.373 1.00 85.12 190 SER A N 1
ATOM 1514 C CA . SER A 1 190 ? 30.969 -31.215 11.092 1.00 85.12 190 SER A CA 1
ATOM 1515 C C . SER A 1 190 ? 31.639 -29.993 10.453 1.00 85.12 190 SER A C 1
ATOM 1517 O O . SER A 1 190 ? 32.730 -29.614 10.871 1.00 85.12 190 SER A O 1
ATOM 1519 N N . ARG A 1 191 ? 30.974 -29.327 9.498 1.00 85.25 191 ARG A N 1
ATOM 1520 C CA . ARG A 1 191 ? 31.495 -28.126 8.821 1.00 85.25 191 ARG A CA 1
ATOM 1521 C C . ARG A 1 191 ? 31.557 -26.894 9.716 1.00 85.25 191 ARG A C 1
ATOM 1523 O O . ARG A 1 191 ? 32.450 -26.071 9.546 1.00 85.25 191 ARG A O 1
ATOM 1530 N N . ILE A 1 192 ? 30.600 -26.733 10.626 1.00 84.31 192 ILE A N 1
ATOM 1531 C CA . ILE A 1 192 ? 30.590 -25.597 11.555 1.00 84.31 192 ILE A CA 1
ATOM 1532 C C . ILE A 1 192 ? 31.657 -25.804 12.641 1.00 84.31 192 ILE A C 1
ATOM 1534 O O . ILE A 1 192 ? 32.349 -24.851 12.993 1.00 84.31 192 ILE A O 1
ATOM 1538 N N . HIS A 1 193 ? 31.862 -27.047 13.089 1.00 79.44 193 HIS A N 1
ATOM 1539 C CA . HIS A 1 193 ? 32.917 -27.395 14.043 1.00 79.44 193 HIS A CA 1
ATOM 1540 C C . HIS A 1 193 ? 34.317 -27.248 13.425 1.00 79.44 193 HIS A C 1
ATOM 1542 O O . HIS A 1 193 ? 35.226 -26.754 14.080 1.00 79.44 193 HIS A O 1
ATOM 1548 N N . GLU A 1 194 ? 34.494 -27.625 12.153 1.00 79.81 194 GLU A N 1
ATOM 1549 C CA . GLU A 1 194 ? 35.746 -27.431 11.395 1.00 79.81 194 GLU A CA 1
ATOM 1550 C C . GLU A 1 194 ? 36.154 -25.950 11.304 1.00 79.81 194 GLU A C 1
ATOM 1552 O O . GLU A 1 194 ? 37.337 -25.635 11.221 1.00 79.81 194 GLU A O 1
ATOM 1557 N N . LYS A 1 195 ? 35.181 -25.034 11.328 1.00 79.88 195 LYS A N 1
ATOM 1558 C CA . LYS A 1 195 ? 35.407 -23.591 11.188 1.00 79.88 195 LYS A CA 1
ATOM 1559 C C . LYS A 1 195 ? 35.424 -22.822 12.516 1.00 79.88 195 LYS A C 1
ATOM 1561 O O . LYS A 1 195 ? 35.340 -21.600 12.483 1.00 79.88 195 LYS A O 1
ATOM 1566 N N . GLU A 1 196 ? 35.477 -23.521 13.652 1.00 75.75 196 GLU A N 1
ATOM 1567 C CA . GLU A 1 196 ? 35.434 -22.936 15.007 1.00 75.75 196 GLU A CA 1
ATOM 1568 C C . GLU A 1 196 ? 34.214 -22.026 15.264 1.00 75.75 196 GLU A C 1
ATOM 1570 O O . GLU A 1 196 ? 34.211 -21.179 16.152 1.00 75.75 196 GLU A O 1
ATOM 1575 N N . PHE A 1 197 ? 33.130 -22.221 14.507 1.00 74.00 197 PHE A N 1
ATOM 1576 C CA . PHE A 1 197 ? 31.893 -21.451 14.648 1.00 74.00 197 PHE A CA 1
ATOM 1577 C C . PHE A 1 197 ? 30.892 -22.114 15.600 1.00 74.00 197 PHE A C 1
ATOM 1579 O O . PHE A 1 197 ? 29.729 -21.728 15.596 1.00 74.00 197 PHE A O 1
ATOM 1586 N N . LEU A 1 198 ? 31.304 -23.114 16.386 1.00 70.62 198 LEU A N 1
ATOM 1587 C CA . LEU A 1 198 ? 30.485 -23.752 17.420 1.00 70.62 198 LEU A CA 1
ATOM 1588 C C . LEU A 1 198 ? 31.076 -23.477 18.804 1.00 70.62 198 LEU A C 1
ATOM 1590 O O . LEU A 1 198 ? 32.262 -23.718 19.017 1.00 70.62 198 LEU A O 1
ATOM 1594 N N . ARG A 1 199 ? 30.234 -22.995 19.722 1.00 64.94 199 ARG A N 1
ATOM 1595 C CA . ARG A 1 199 ? 30.535 -22.774 21.143 1.00 64.94 199 ARG A CA 1
ATOM 1596 C C . ARG A 1 199 ? 29.959 -23.873 22.027 1.00 64.94 199 ARG A C 1
ATOM 1598 O O . ARG A 1 199 ? 28.794 -24.275 21.785 1.00 64.94 199 ARG A O 1
#

pLDDT: mean 84.56, std 18.76, range [35.38, 98.31]

Organism: Petrolisthes cinctipes (NCBI:txid88211)